Protein AF-A0A5D0N622-F1 (afdb_monomer_lite)

Structure (mmCIF, N/CA/C/O backbone):
data_AF-A0A5D0N622-F1
#
_entry.id   AF-A0A5D0N622-F1
#
loop_
_atom_site.group_PDB
_atom_site.id
_atom_site.type_symbol
_atom_site.label_atom_id
_atom_site.label_alt_id
_atom_site.label_comp_id
_atom_site.label_asym_id
_atom_site.label_entity_id
_atom_site.label_seq_id
_atom_site.pdbx_PDB_ins_code
_atom_site.Cartn_x
_atom_site.Cartn_y
_atom_site.Cartn_z
_atom_site.occupancy
_atom_site.B_iso_or_equiv
_atom_site.auth_seq_id
_atom_site.auth_comp_id
_atom_site.auth_asym_id
_atom_site.auth_atom_id
_atom_site.pdbx_PDB_model_num
ATOM 1 N N . MET A 1 1 ? -13.270 4.125 -6.437 1.00 50.47 1 MET A N 1
ATOM 2 C CA . MET A 1 1 ? -13.270 3.841 -7.893 1.00 50.47 1 MET A CA 1
ATOM 3 C C . MET A 1 1 ? -12.242 2.751 -8.184 1.00 50.47 1 MET A C 1
ATOM 5 O O . MET A 1 1 ? -11.292 2.678 -7.420 1.00 50.47 1 MET A O 1
ATOM 9 N N . PRO A 1 2 ? -12.401 1.896 -9.212 1.00 63.41 2 PRO A N 1
ATOM 10 C CA . PRO A 1 2 ? -11.327 0.985 -9.624 1.00 63.41 2 PRO A CA 1
ATOM 11 C C . PRO A 1 2 ? -10.098 1.785 -10.085 1.00 63.41 2 PRO A C 1
ATOM 13 O O . PRO A 1 2 ? -10.242 2.934 -10.518 1.00 63.41 2 PRO A O 1
ATOM 16 N N . VAL A 1 3 ? -8.906 1.183 -10.021 1.00 67.62 3 VAL A N 1
ATOM 17 C CA . VAL A 1 3 ? -7.649 1.847 -10.412 1.00 67.62 3 VAL A CA 1
ATOM 18 C C . VAL A 1 3 ? -7.775 2.433 -11.830 1.00 67.62 3 VAL A C 1
ATOM 20 O O . VAL A 1 3 ? -8.167 1.697 -12.755 1.00 67.62 3 VAL A O 1
ATOM 23 N N . PRO A 1 4 ? -7.450 3.730 -12.042 1.00 70.06 4 PRO A N 1
ATOM 24 C CA . PRO A 1 4 ? -7.604 4.378 -13.340 1.00 70.06 4 PRO A CA 1
ATOM 25 C C . PRO A 1 4 ? -6.937 3.575 -14.461 1.00 70.06 4 PRO A C 1
ATOM 27 O O . PRO A 1 4 ? -5.811 3.099 -14.317 1.00 70.06 4 PRO A O 1
ATOM 30 N N . HIS A 1 5 ? -7.626 3.424 -15.596 1.00 71.94 5 HIS A N 1
ATOM 31 C CA . HIS A 1 5 ? -7.107 2.671 -16.746 1.00 71.94 5 HIS A CA 1
ATOM 32 C C . HIS A 1 5 ? -5.734 3.182 -17.198 1.00 71.94 5 HIS A C 1
ATOM 34 O O . HIS A 1 5 ? -4.834 2.388 -17.456 1.00 71.94 5 HIS A O 1
ATOM 40 N N . SER A 1 6 ? -5.565 4.506 -17.204 1.00 69.88 6 SER A N 1
ATOM 41 C CA . SER A 1 6 ? -4.317 5.187 -17.549 1.00 69.88 6 SER A CA 1
ATOM 42 C C . SER A 1 6 ? -3.132 4.757 -16.684 1.00 69.88 6 SER A C 1
ATOM 44 O O . SER A 1 6 ? -2.011 4.715 -17.183 1.00 69.88 6 SER A O 1
ATOM 46 N N . LEU A 1 7 ? -3.357 4.416 -15.411 1.00 75.31 7 LEU A N 1
ATOM 47 C CA . LEU A 1 7 ? -2.310 3.890 -14.540 1.00 75.31 7 LEU A CA 1
ATOM 48 C C . LEU A 1 7 ? -2.084 2.393 -14.773 1.00 75.31 7 LEU A C 1
ATOM 50 O O . LEU A 1 7 ? -0.942 1.947 -14.825 1.00 75.31 7 LEU A O 1
ATOM 54 N N . ARG A 1 8 ? -3.148 1.610 -14.983 1.00 81.06 8 ARG A N 1
ATOM 55 C CA . ARG A 1 8 ? -3.022 0.163 -15.237 1.00 81.06 8 ARG A CA 1
ATOM 56 C C . ARG A 1 8 ? -2.251 -0.151 -16.515 1.00 81.06 8 ARG A C 1
ATOM 58 O O . ARG A 1 8 ? -1.494 -1.117 -16.544 1.00 81.06 8 ARG A O 1
ATOM 65 N N . GLU A 1 9 ? -2.385 0.673 -17.550 1.00 81.12 9 GLU A N 1
ATOM 66 C CA . GLU A 1 9 ? -1.571 0.543 -18.766 1.00 81.12 9 GLU A CA 1
ATOM 67 C C . GLU A 1 9 ? -0.069 0.688 -18.480 1.00 81.12 9 GLU A C 1
ATOM 69 O O . GLU A 1 9 ? 0.743 0.016 -19.119 1.00 81.12 9 GLU A O 1
ATOM 74 N N . ARG A 1 10 ? 0.306 1.486 -17.471 1.00 81.94 10 ARG A N 1
ATOM 75 C CA . ARG A 1 10 ? 1.703 1.673 -17.048 1.00 81.94 10 ARG A CA 1
ATOM 76 C C . ARG A 1 10 ? 2.270 0.485 -16.286 1.00 81.94 10 ARG A C 1
ATOM 78 O O . ARG A 1 10 ? 3.480 0.327 -16.262 1.00 81.94 10 ARG A O 1
ATOM 85 N N . PHE A 1 11 ? 1.447 -0.405 -15.732 1.00 86.19 11 PHE A N 1
ATOM 86 C CA . PHE A 1 11 ? 1.966 -1.600 -15.055 1.00 86.19 11 PHE A CA 1
ATOM 87 C C . PHE A 1 11 ? 2.709 -2.551 -16.000 1.00 86.19 11 PHE A C 1
ATOM 89 O O . PHE A 1 11 ? 3.480 -3.384 -15.536 1.00 86.19 11 PHE A O 1
ATOM 96 N N . ARG A 1 12 ? 2.506 -2.418 -17.317 1.00 80.44 12 ARG A N 1
ATOM 97 C CA . ARG A 1 12 ? 3.254 -3.157 -18.344 1.00 80.44 12 ARG A CA 1
ATOM 98 C C . ARG A 1 12 ? 4.504 -2.427 -18.833 1.00 80.44 12 ARG A C 1
ATOM 100 O O . ARG A 1 12 ? 5.209 -2.967 -19.679 1.00 80.44 12 ARG A O 1
ATOM 107 N N . ASP A 1 13 ? 4.748 -1.212 -18.354 1.00 84.38 13 ASP A N 1
ATOM 108 C CA . ASP A 1 13 ? 5.872 -0.369 -18.742 1.00 84.38 13 ASP A CA 1
ATOM 109 C C . ASP A 1 13 ? 7.030 -0.567 -17.745 1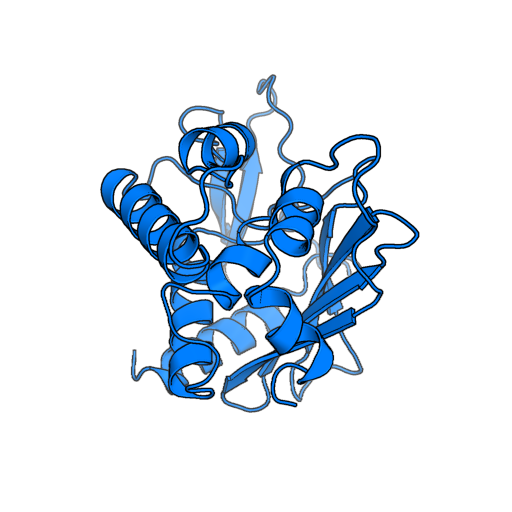.00 84.38 13 ASP A C 1
ATOM 111 O O . ASP A 1 13 ? 6.926 -0.147 -16.591 1.00 84.38 13 ASP A O 1
ATOM 115 N N . PRO A 1 14 ? 8.151 -1.199 -18.142 1.00 82.62 14 PRO A N 1
ATOM 116 C CA . PRO A 1 14 ? 9.318 -1.327 -17.276 1.00 82.62 14 PRO A CA 1
ATOM 117 C C . PRO A 1 14 ? 9.851 0.002 -16.764 1.00 82.62 14 PRO A C 1
ATOM 119 O O . PRO A 1 14 ? 10.328 0.058 -15.633 1.00 82.62 14 PRO A O 1
ATOM 122 N N . ALA A 1 15 ? 9.761 1.067 -17.568 1.00 80.12 15 ALA A N 1
ATOM 123 C CA . ALA A 1 15 ? 10.263 2.375 -17.174 1.00 80.12 15 ALA A CA 1
ATOM 124 C C . ALA A 1 15 ? 9.471 2.924 -15.981 1.00 80.12 15 ALA A C 1
ATOM 126 O O . ALA A 1 15 ? 10.067 3.494 -15.073 1.00 80.12 15 ALA A O 1
ATOM 127 N N . PHE A 1 16 ? 8.157 2.673 -15.928 1.00 84.81 16 PHE A N 1
ATOM 128 C CA . PHE A 1 16 ? 7.327 3.048 -14.783 1.00 84.81 16 PHE A CA 1
ATOM 129 C C . PHE A 1 16 ? 7.836 2.406 -13.486 1.00 84.81 16 PHE A C 1
ATOM 131 O O . PHE A 1 16 ? 8.067 3.112 -12.506 1.00 84.81 16 PHE A O 1
ATOM 138 N N . TRP A 1 17 ? 8.075 1.090 -13.480 1.00 85.12 17 TRP A N 1
ATOM 139 C CA . TRP A 1 17 ? 8.551 0.391 -12.281 1.00 85.12 17 TRP A CA 1
ATOM 140 C C . TRP A 1 17 ? 9.995 0.740 -11.916 1.00 85.12 17 TRP A C 1
ATOM 142 O O . TRP A 1 17 ? 10.326 0.813 -10.735 1.00 85.12 17 TRP A O 1
ATOM 152 N N . GLN A 1 18 ? 10.855 0.998 -12.901 1.00 78.44 18 GLN A N 1
ATOM 153 C CA . GLN A 1 18 ? 12.219 1.464 -12.649 1.00 78.44 18 GLN A CA 1
ATOM 154 C C . GLN A 1 18 ? 12.226 2.827 -11.949 1.00 78.44 18 GLN A C 1
ATOM 156 O O . GLN A 1 18 ? 12.867 2.959 -10.905 1.00 78.44 18 GLN A O 1
ATOM 161 N N . THR A 1 19 ? 11.471 3.805 -12.466 1.00 78.00 19 THR A N 1
ATOM 162 C CA . THR A 1 19 ? 11.338 5.122 -11.826 1.00 78.00 19 THR A CA 1
ATOM 163 C C . THR A 1 19 ? 10.715 4.990 -10.440 1.00 78.00 19 THR A C 1
ATOM 165 O O . THR A 1 19 ? 11.241 5.541 -9.478 1.00 78.00 19 THR A O 1
ATOM 168 N N . PHE A 1 20 ? 9.642 4.201 -10.313 1.00 82.31 20 PHE A N 1
ATOM 169 C CA . PHE A 1 20 ? 8.935 4.029 -9.045 1.00 82.31 20 PHE A CA 1
ATOM 170 C C . PHE A 1 20 ? 9.821 3.443 -7.931 1.00 82.31 20 PHE A C 1
ATOM 172 O O . PHE A 1 20 ? 9.587 3.756 -6.768 1.00 82.31 20 PHE A O 1
ATOM 179 N N . PHE A 1 21 ? 10.825 2.608 -8.236 1.00 77.31 21 PHE A N 1
ATOM 180 C CA . PHE A 1 21 ? 11.674 1.977 -7.211 1.00 77.31 21 PHE A CA 1
ATOM 181 C C . PHE A 1 21 ? 13.012 2.665 -6.940 1.00 77.31 21 PHE A C 1
ATOM 183 O O . PHE A 1 21 ? 13.505 2.599 -5.806 1.00 77.31 21 PHE A O 1
ATOM 190 N N . PHE A 1 22 ? 13.648 3.227 -7.966 1.00 62.66 22 PHE A N 1
ATOM 191 C CA . PHE A 1 22 ? 15.073 3.548 -7.886 1.00 62.66 22 PHE A CA 1
ATOM 192 C C . PHE A 1 22 ? 15.399 5.023 -7.875 1.00 62.66 22 PHE A C 1
ATOM 194 O O . PHE A 1 22 ? 16.558 5.314 -7.601 1.00 62.66 22 PHE A O 1
ATOM 201 N N . ASP A 1 23 ? 14.429 5.908 -8.135 1.00 58.50 23 ASP A N 1
ATOM 202 C CA . ASP A 1 23 ? 14.720 7.328 -8.368 1.00 58.50 23 ASP A CA 1
ATOM 203 C C . ASP A 1 23 ? 15.967 7.479 -9.259 1.00 58.50 23 ASP A C 1
ATOM 205 O O . ASP A 1 23 ? 16.967 8.112 -8.926 1.00 58.50 23 ASP A O 1
ATOM 209 N N . ALA A 1 24 ? 15.990 6.703 -10.347 1.00 55.41 24 ALA A N 1
ATOM 210 C CA . ALA A 1 24 ? 17.176 6.622 -11.175 1.00 55.41 24 ALA A CA 1
ATOM 211 C C . ALA A 1 24 ? 17.356 7.965 -11.892 1.00 55.41 24 ALA A C 1
ATOM 213 O O . ALA A 1 24 ? 16.460 8.406 -12.616 1.00 55.41 24 ALA A O 1
ATOM 214 N N . GLU A 1 25 ? 18.519 8.600 -11.719 1.00 50.19 25 GLU A N 1
ATOM 215 C CA . GLU A 1 25 ? 18.855 9.839 -12.423 1.00 50.19 25 GLU A CA 1
ATOM 216 C C . GLU A 1 25 ? 18.613 9.683 -13.936 1.00 50.19 25 GLU A C 1
ATOM 218 O O . GLU A 1 25 ? 19.138 8.779 -14.589 1.00 50.19 25 GLU A O 1
ATOM 223 N N . GLY A 1 26 ? 17.790 10.571 -14.501 1.00 54.88 26 GLY A N 1
ATOM 224 C CA . GLY A 1 26 ? 17.425 10.552 -15.921 1.00 54.88 26 GLY A CA 1
ATOM 225 C C . GLY A 1 26 ? 16.254 9.632 -16.289 1.00 54.88 26 GLY A C 1
ATOM 226 O O . GLY A 1 26 ? 15.898 9.561 -17.469 1.00 54.88 26 GLY A O 1
ATOM 227 N N . ALA A 1 27 ? 15.624 8.959 -15.323 1.00 64.00 27 ALA A N 1
ATOM 228 C CA . ALA A 1 27 ? 14.397 8.211 -15.561 1.00 64.00 27 ALA A CA 1
ATOM 229 C C . ALA A 1 27 ? 13.216 9.149 -15.866 1.00 64.00 27 ALA A C 1
ATOM 231 O O . ALA A 1 27 ? 13.148 10.298 -15.425 1.00 64.00 27 ALA A O 1
ATOM 232 N N . THR A 1 28 ? 12.261 8.658 -16.660 1.00 67.62 28 THR A N 1
ATOM 233 C CA . THR A 1 28 ? 11.032 9.414 -16.926 1.00 67.62 28 THR A CA 1
ATOM 234 C C . THR A 1 28 ? 10.211 9.458 -15.648 1.00 67.62 28 THR A C 1
ATOM 236 O O . THR A 1 28 ? 9.867 8.403 -15.117 1.00 67.62 28 THR A O 1
ATOM 239 N N . ARG A 1 29 ? 9.892 10.667 -15.175 1.00 74.62 29 ARG A N 1
ATOM 240 C CA . ARG A 1 29 ? 9.086 10.879 -13.968 1.00 74.62 29 ARG A CA 1
ATOM 241 C C . ARG A 1 29 ? 7.774 10.112 -14.032 1.00 74.62 29 ARG A C 1
ATOM 243 O O . ARG A 1 29 ? 7.141 10.028 -15.091 1.00 74.62 29 ARG A O 1
ATOM 250 N N . VAL A 1 30 ? 7.359 9.589 -12.884 1.00 79.06 30 VAL A N 1
ATOM 251 C CA . VAL A 1 30 ? 6.042 8.969 -12.756 1.00 79.06 30 VAL A CA 1
ATOM 252 C C . VAL A 1 30 ? 4.986 10.053 -13.035 1.00 79.06 30 VAL A C 1
ATOM 254 O O . VAL A 1 30 ? 5.147 11.187 -12.590 1.00 79.06 30 VAL A O 1
ATOM 257 N N . PRO A 1 31 ? 3.940 9.798 -13.836 1.00 80.88 31 PRO A N 1
ATOM 258 C CA . PRO A 1 31 ? 2.874 10.778 -14.000 1.00 80.88 31 PRO A CA 1
ATOM 259 C C . PRO A 1 31 ? 2.103 10.947 -12.690 1.00 80.88 31 PRO A C 1
ATOM 261 O O . PRO A 1 31 ? 1.960 9.989 -11.929 1.00 80.88 31 PRO A O 1
ATOM 264 N N . ASP A 1 32 ? 1.555 12.141 -12.473 1.00 86.88 32 ASP A N 1
ATOM 265 C CA . ASP A 1 32 ? 0.663 12.370 -11.342 1.00 86.88 32 ASP A CA 1
ATOM 266 C C . ASP A 1 32 ? -0.552 11.432 -11.439 1.00 86.88 32 ASP A C 1
ATOM 268 O O . ASP A 1 32 ? -1.170 11.284 -12.503 1.00 86.88 32 ASP A O 1
ATOM 272 N N . ALA A 1 33 ? -0.873 10.762 -10.336 1.00 86.94 33 ALA A N 1
ATOM 273 C CA . ALA A 1 33 ? -1.924 9.756 -10.287 1.00 86.94 33 ALA A CA 1
ATOM 274 C C . ALA A 1 33 ? -2.490 9.604 -8.875 1.00 86.94 33 ALA A C 1
ATOM 276 O O . ALA A 1 33 ? -1.767 9.670 -7.890 1.00 86.94 33 ALA A O 1
ATOM 277 N N . THR A 1 34 ? -3.784 9.303 -8.793 1.00 91.25 34 THR A N 1
ATOM 278 C CA . THR A 1 34 ? -4.447 8.887 -7.553 1.00 91.25 34 THR A CA 1
ATOM 279 C C . THR A 1 34 ? -4.936 7.457 -7.727 1.00 91.25 34 THR A C 1
ATOM 281 O O . THR A 1 34 ? -5.671 7.149 -8.672 1.00 91.25 34 THR A O 1
ATOM 284 N N . VAL A 1 35 ? -4.528 6.575 -6.821 1.00 91.56 35 VAL A N 1
ATOM 285 C CA . VAL A 1 35 ? -4.928 5.168 -6.783 1.00 91.56 35 VAL A CA 1
ATOM 286 C C . VAL A 1 35 ? -5.837 4.961 -5.592 1.00 91.56 35 VAL A C 1
ATOM 288 O O . VAL A 1 35 ? -5.396 5.048 -4.454 1.00 91.56 35 VAL A O 1
ATOM 291 N N . GLU A 1 36 ? -7.103 4.656 -5.847 1.00 94.25 36 GLU A N 1
ATOM 292 C CA . GLU A 1 36 ? -8.032 4.262 -4.793 1.00 94.25 36 GLU A CA 1
ATOM 293 C C . GLU A 1 36 ? -8.175 2.742 -4.771 1.00 94.25 36 GLU A C 1
ATOM 295 O O . GLU A 1 36 ? -8.610 2.128 -5.745 1.00 94.25 36 GLU A O 1
ATOM 300 N N . LEU A 1 37 ? -7.839 2.135 -3.642 1.00 95.44 37 LEU A N 1
ATOM 301 C CA . LEU A 1 37 ? -7.846 0.695 -3.430 1.00 95.44 37 LEU A CA 1
ATOM 302 C C . LEU A 1 37 ? -8.956 0.373 -2.430 1.00 95.44 37 LEU A C 1
ATOM 304 O O . LEU A 1 37 ? -8.834 0.667 -1.243 1.00 95.44 37 LEU A O 1
ATOM 308 N N . SER A 1 38 ? -10.080 -0.163 -2.912 1.00 96.31 38 SER A N 1
ATOM 309 C CA . SER A 1 38 ? -11.187 -0.556 -2.031 1.00 96.31 38 SER A CA 1
ATOM 310 C C . SER A 1 38 ? -10.857 -1.840 -1.281 1.00 96.31 38 SER A C 1
ATOM 312 O O . SER A 1 38 ? -10.374 -2.789 -1.893 1.00 96.31 38 SER A O 1
ATOM 314 N N . VAL A 1 39 ? -11.170 -1.876 0.015 1.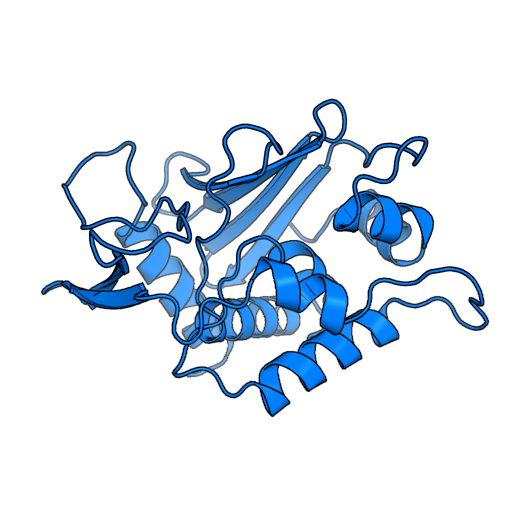00 97.06 39 VAL A N 1
ATOM 315 C CA . VAL A 1 39 ? -11.031 -3.079 0.854 1.00 97.06 39 VAL A CA 1
ATOM 316 C C . VAL A 1 39 ? -12.368 -3.600 1.392 1.00 97.06 39 VAL A C 1
ATOM 318 O O . VAL A 1 39 ? -12.373 -4.526 2.194 1.00 97.06 39 VAL A O 1
ATOM 321 N N . GLY A 1 40 ? -13.493 -3.015 0.968 1.00 96.44 40 GLY A N 1
ATOM 322 C CA . GLY A 1 40 ? -14.841 -3.333 1.460 1.00 96.44 40 GLY A CA 1
ATOM 323 C C . GLY A 1 40 ? -15.457 -2.209 2.292 1.00 96.44 40 GLY A C 1
ATOM 324 O O . GLY A 1 40 ? -14.773 -1.256 2.653 1.00 96.44 40 GLY A O 1
ATOM 325 N N . ASP A 1 41 ? -16.768 -2.286 2.538 1.00 95.50 41 ASP A N 1
ATOM 326 C CA . ASP A 1 41 ? -17.542 -1.377 3.407 1.00 95.50 41 ASP A CA 1
ATOM 327 C C . ASP A 1 41 ? -17.320 0.130 3.168 1.00 95.50 41 ASP A C 1
ATOM 329 O O . ASP A 1 41 ? -17.372 0.951 4.081 1.00 95.50 41 ASP A O 1
ATOM 333 N N . GLY A 1 42 ? -17.042 0.515 1.918 1.00 95.12 42 GLY A N 1
ATOM 334 C CA . GLY A 1 42 ? -16.734 1.902 1.550 1.00 95.12 42 GLY A CA 1
ATOM 335 C C . GLY A 1 42 ? -15.391 2.423 2.079 1.00 95.12 42 GLY A C 1
ATOM 336 O O . GLY A 1 42 ? -15.109 3.613 1.941 1.00 95.12 42 GLY A O 1
ATOM 337 N N . CYS A 1 43 ? -14.560 1.555 2.661 1.00 97.31 43 CYS A N 1
ATOM 338 C CA . CYS A 1 43 ? -13.198 1.856 3.077 1.00 97.31 43 CYS A CA 1
ATOM 339 C C . CYS A 1 43 ? -12.230 1.734 1.894 1.00 97.31 43 CYS A C 1
ATOM 341 O O . CYS A 1 43 ? -12.288 0.796 1.085 1.00 97.31 43 CYS A O 1
ATOM 343 N N . HIS A 1 44 ? -11.319 2.700 1.809 1.00 96.75 44 HIS A N 1
ATOM 344 C CA . HIS A 1 44 ? -10.309 2.785 0.768 1.00 96.75 44 HIS A CA 1
ATOM 345 C C . HIS A 1 44 ? -8.952 3.160 1.346 1.00 96.75 44 HIS A C 1
ATOM 347 O O . HIS A 1 44 ? -8.846 4.069 2.172 1.00 96.75 44 HIS A O 1
ATOM 353 N N . LEU A 1 45 ? -7.916 2.516 0.819 1.00 96.81 45 LEU A N 1
ATOM 354 C CA . LEU A 1 45 ? -6.564 3.044 0.859 1.00 96.81 45 LEU A CA 1
ATOM 355 C C . LEU A 1 45 ? -6.361 3.923 -0.380 1.00 96.81 45 LEU A C 1
ATOM 357 O O . LEU A 1 45 ? -6.756 3.539 -1.483 1.00 96.81 45 LEU A O 1
ATOM 361 N N . VAL A 1 46 ? -5.786 5.105 -0.207 1.00 96.06 46 VAL A N 1
ATOM 362 C CA . VAL A 1 46 ? -5.581 6.081 -1.279 1.00 96.06 46 VAL A CA 1
ATOM 363 C C . VAL A 1 46 ? -4.091 6.359 -1.392 1.00 96.06 46 VAL A C 1
ATOM 365 O O . VAL A 1 46 ? -3.481 6.806 -0.430 1.00 96.06 46 VAL A O 1
ATOM 368 N N . LEU A 1 47 ? -3.508 6.069 -2.552 1.00 95.06 47 LEU A N 1
ATOM 369 C CA . LEU A 1 47 ? -2.128 6.419 -2.875 1.00 95.06 47 LEU A CA 1
ATOM 370 C C . LEU A 1 47 ? -2.136 7.583 -3.863 1.00 95.06 47 LEU A C 1
ATOM 372 O O . LEU A 1 47 ? -2.593 7.435 -4.999 1.00 95.06 47 LEU A O 1
ATOM 376 N N . GLU A 1 48 ? -1.613 8.721 -3.438 1.00 93.44 48 GLU A N 1
ATOM 377 C CA . GLU A 1 48 ? -1.356 9.873 -4.289 1.00 93.44 48 GLU A CA 1
ATOM 378 C C . GLU A 1 48 ? 0.102 9.856 -4.740 1.00 93.44 48 GLU A C 1
ATOM 380 O O . GLU A 1 48 ? 1.029 9.799 -3.937 1.00 93.44 48 GLU A O 1
ATOM 385 N N . VAL A 1 49 ? 0.299 9.883 -6.052 1.00 90.25 49 VAL A N 1
ATOM 386 C CA . VAL A 1 49 ? 1.603 9.968 -6.698 1.00 90.25 49 VAL A CA 1
ATOM 387 C C . VAL A 1 49 ? 1.715 11.358 -7.293 1.00 90.25 49 VAL A C 1
ATOM 389 O O . VAL A 1 49 ? 0.965 11.707 -8.204 1.00 90.25 49 VAL A O 1
ATOM 392 N N . GLN A 1 50 ? 2.656 12.140 -6.785 1.00 88.25 50 GLN A N 1
ATOM 393 C CA . GLN A 1 50 ? 2.997 13.467 -7.280 1.00 88.25 50 GLN A CA 1
ATOM 394 C C . GLN A 1 50 ? 4.367 13.382 -7.946 1.00 88.25 50 GLN A C 1
ATOM 396 O O . GLN A 1 50 ? 5.377 13.849 -7.413 1.00 88.25 50 GLN A O 1
ATOM 401 N N . GLY A 1 51 ? 4.439 12.739 -9.109 1.00 82.56 51 GLY A N 1
ATOM 402 C CA . GLY A 1 51 ? 5.728 12.419 -9.716 1.00 82.56 51 GLY A CA 1
ATOM 403 C C . GLY A 1 51 ? 6.472 13.632 -10.277 1.00 82.56 51 GLY A C 1
ATOM 404 O O . GLY A 1 51 ? 7.655 13.539 -10.585 1.00 82.56 51 GLY A O 1
ATOM 405 N N . ARG A 1 52 ? 5.858 14.826 -10.331 1.00 81.75 52 ARG A N 1
ATOM 406 C CA . ARG A 1 52 ? 6.627 16.078 -10.489 1.00 81.75 52 ARG A CA 1
ATOM 407 C C . ARG A 1 52 ? 7.623 16.313 -9.341 1.00 81.75 52 ARG A C 1
ATOM 409 O O . ARG A 1 52 ? 8.654 16.953 -9.580 1.00 81.75 52 ARG A O 1
ATOM 416 N N . TYR A 1 53 ? 7.274 15.870 -8.140 1.00 81.62 53 TYR A N 1
ATOM 417 C CA . TYR A 1 53 ? 8.004 16.087 -6.893 1.00 81.62 53 TYR A CA 1
ATOM 418 C C . TYR A 1 53 ? 8.607 14.796 -6.336 1.00 81.62 53 TYR A C 1
ATOM 420 O O . TYR A 1 53 ? 9.123 14.827 -5.228 1.00 81.62 53 TYR A O 1
ATOM 428 N N . ASP A 1 54 ? 8.488 13.685 -7.072 1.00 83.44 54 ASP A N 1
ATOM 429 C CA . ASP A 1 54 ? 8.864 12.342 -6.620 1.00 83.44 54 ASP A CA 1
ATOM 430 C C . ASP A 1 54 ? 8.306 12.016 -5.221 1.00 83.44 54 ASP A C 1
ATOM 432 O O . ASP A 1 54 ? 8.927 11.327 -4.416 1.00 83.44 54 ASP A O 1
ATOM 436 N N . SER A 1 55 ? 7.093 12.521 -4.959 1.00 88.62 55 SER A N 1
ATOM 437 C CA . SER A 1 55 ? 6.393 12.394 -3.685 1.00 88.62 55 SER A CA 1
ATOM 438 C C . SER A 1 55 ? 5.243 11.398 -3.787 1.00 88.62 55 SER A C 1
ATOM 440 O O . SER A 1 55 ? 4.481 11.387 -4.762 1.00 88.62 55 SER A O 1
ATOM 442 N N . TYR A 1 56 ? 5.132 10.554 -2.768 1.00 92.06 56 TYR A N 1
ATOM 443 C CA . TYR A 1 56 ? 4.138 9.500 -2.646 1.00 92.06 56 TYR A CA 1
ATOM 444 C C . TYR A 1 56 ? 3.451 9.640 -1.297 1.00 92.06 56 TYR A C 1
ATOM 446 O O . TYR A 1 56 ? 4.094 9.478 -0.264 1.00 92.06 56 TYR A O 1
ATOM 454 N N . GLU A 1 57 ? 2.149 9.891 -1.292 1.00 94.94 57 GLU A N 1
ATOM 455 C CA . GLU A 1 57 ? 1.366 10.013 -0.067 1.00 94.94 57 GLU A CA 1
ATOM 456 C C . GLU A 1 57 ? 0.355 8.874 0.028 1.00 94.94 57 GLU A C 1
ATOM 458 O O . GLU A 1 57 ? -0.390 8.591 -0.911 1.00 94.94 57 GLU A O 1
ATOM 463 N N . LEU A 1 58 ? 0.350 8.200 1.173 1.00 97.00 58 LEU A N 1
ATOM 464 C CA . LEU A 1 58 ? -0.592 7.150 1.502 1.00 97.00 58 LEU A CA 1
ATOM 465 C C . LEU A 1 58 ? -1.592 7.683 2.519 1.00 97.00 58 LEU A C 1
ATOM 467 O O . LEU A 1 58 ? -1.217 8.183 3.578 1.00 97.00 58 LEU A O 1
ATOM 471 N N . GLY A 1 59 ? -2.873 7.512 2.222 1.00 96.62 59 GLY A N 1
ATOM 472 C CA . GLY A 1 59 ? -3.958 7.908 3.099 1.00 96.62 59 GLY A CA 1
ATOM 473 C C . GLY A 1 59 ? -5.089 6.891 3.159 1.00 96.62 59 GLY A C 1
ATOM 474 O O . GLY A 1 59 ? -5.142 5.915 2.408 1.00 96.62 59 GLY A O 1
ATOM 475 N N . ILE A 1 60 ? -6.019 7.138 4.074 1.00 96.44 60 ILE A N 1
ATOM 476 C CA . ILE A 1 60 ? -7.218 6.334 4.298 1.00 96.44 60 ILE A CA 1
ATOM 477 C C . ILE A 1 60 ? -8.441 7.205 4.068 1.00 96.44 60 ILE A C 1
ATOM 479 O O . ILE A 1 60 ? -8.517 8.334 4.554 1.00 96.44 60 ILE A O 1
ATOM 483 N N . ARG A 1 61 ? -9.434 6.648 3.382 1.00 95.81 61 ARG A N 1
ATOM 484 C CA . ARG A 1 61 ? -10.776 7.217 3.302 1.00 95.81 61 ARG A CA 1
ATOM 485 C C . ARG A 1 61 ? -11.782 6.187 3.790 1.00 95.81 61 ARG A C 1
ATOM 487 O O . ARG A 1 61 ? -11.861 5.090 3.240 1.00 95.81 61 ARG A O 1
ATOM 494 N N . THR A 1 62 ? -12.562 6.552 4.799 1.00 94.94 62 THR A N 1
ATOM 495 C CA . THR A 1 62 ? -13.670 5.732 5.309 1.00 94.94 62 THR A CA 1
ATOM 496 C C . THR A 1 62 ? -14.998 6.466 5.118 1.00 94.94 62 THR A C 1
ATOM 498 O O . THR A 1 62 ? -14.987 7.683 4.919 1.00 94.94 62 THR A O 1
ATOM 501 N N . PRO A 1 63 ? -16.152 5.780 5.215 1.00 92.50 63 PRO A N 1
ATOM 502 C CA . PRO A 1 63 ? -17.458 6.443 5.204 1.00 92.50 63 PRO A CA 1
ATOM 503 C C . PRO A 1 63 ? -17.660 7.455 6.341 1.00 92.50 63 PRO A C 1
ATOM 505 O O . PRO A 1 63 ? -18.556 8.288 6.254 1.00 92.50 63 PRO A O 1
ATOM 508 N N . LEU A 1 64 ? -16.858 7.361 7.406 1.00 84.75 64 LEU A N 1
ATOM 509 C CA . LEU A 1 64 ? -16.924 8.228 8.583 1.00 84.75 64 LEU A CA 1
ATOM 510 C C . LEU A 1 64 ? -15.998 9.451 8.476 1.00 84.75 64 LEU A C 1
ATOM 512 O O . LEU A 1 64 ? -16.043 10.319 9.341 1.00 84.75 64 LEU A O 1
ATOM 516 N N . SER A 1 65 ? -15.144 9.514 7.451 1.00 85.56 65 SER A N 1
ATOM 517 C CA . SER A 1 65 ? -14.114 10.546 7.311 1.00 85.56 65 SER A CA 1
ATOM 518 C C . SER A 1 65 ? -14.556 11.658 6.355 1.00 85.56 65 SER A C 1
ATOM 520 O O . SER A 1 65 ? -14.977 11.378 5.234 1.00 85.56 65 SER A O 1
ATOM 522 N N . ASP A 1 66 ? -14.331 12.921 6.730 1.00 85.06 66 ASP A N 1
ATOM 523 C CA . ASP A 1 66 ? -14.561 14.108 5.880 1.00 85.06 66 ASP A CA 1
ATOM 524 C C . ASP A 1 66 ? -13.457 14.322 4.813 1.00 85.06 66 ASP A C 1
ATOM 526 O O . ASP A 1 66 ? -13.147 15.446 4.416 1.00 85.06 66 ASP A O 1
ATOM 530 N N . GLY A 1 67 ? -12.821 13.245 4.346 1.00 90.75 67 GLY A N 1
ATOM 531 C CA . GLY A 1 67 ? -11.722 13.300 3.383 1.00 90.75 67 GLY A CA 1
ATOM 532 C C . GLY A 1 67 ? -10.748 12.130 3.494 1.00 90.75 67 GLY A C 1
ATOM 533 O O . GLY A 1 67 ? -11.014 11.133 4.168 1.00 90.75 67 GLY A O 1
ATOM 534 N N . VAL A 1 68 ? -9.613 12.262 2.804 1.00 94.88 68 VAL A N 1
ATOM 535 C CA . VAL A 1 68 ? -8.473 11.344 2.918 1.00 94.88 68 VAL A CA 1
ATOM 536 C C . VAL A 1 68 ? -7.610 11.790 4.098 1.00 94.88 68 VAL A C 1
ATOM 538 O O . VAL A 1 68 ? -7.219 12.953 4.179 1.00 94.88 68 VAL A O 1
ATOM 541 N N . ARG A 1 69 ? -7.326 10.877 5.027 1.00 94.56 69 ARG A N 1
ATOM 542 C CA . ARG A 1 69 ? -6.436 11.105 6.174 1.00 94.56 69 ARG A CA 1
ATOM 543 C C . ARG A 1 69 ? -5.081 10.465 5.896 1.00 94.56 69 ARG A C 1
ATOM 545 O O . ARG A 1 69 ? -5.035 9.268 5.624 1.00 94.56 69 ARG A O 1
ATOM 552 N N . SER A 1 70 ? -4.009 11.250 5.963 1.00 94.25 70 SER A N 1
ATOM 553 C CA . SER A 1 70 ? -2.641 10.781 5.715 1.00 94.25 70 SER A CA 1
ATOM 554 C C . SER A 1 70 ? -2.199 9.751 6.759 1.00 94.25 70 SER A C 1
ATOM 556 O O . SER A 1 70 ? -2.517 9.886 7.943 1.00 94.25 70 SER A O 1
ATOM 558 N N . ILE A 1 71 ? -1.489 8.715 6.315 1.00 95.25 71 ILE A N 1
ATOM 559 C CA . ILE A 1 71 ? -0.936 7.652 7.168 1.00 95.25 71 ILE A CA 1
ATOM 560 C C . ILE A 1 71 ? 0.549 7.388 6.950 1.00 95.25 71 ILE A C 1
ATOM 562 O O . ILE A 1 71 ? 1.180 6.729 7.778 1.00 95.25 71 ILE A O 1
ATOM 566 N N . GLY A 1 72 ? 1.105 7.896 5.856 1.00 94.25 72 GLY A N 1
ATOM 567 C CA . GLY A 1 72 ? 2.529 7.876 5.582 1.00 94.25 72 GLY A CA 1
ATOM 568 C C . GLY A 1 72 ? 2.820 8.576 4.268 1.00 94.25 72 GLY A C 1
ATOM 569 O O . GLY A 1 72 ? 1.966 8.651 3.388 1.00 94.25 72 GLY A O 1
ATOM 570 N N . TRP A 1 73 ? 4.037 9.072 4.119 1.00 92.88 73 TRP A N 1
ATOM 571 C CA . TRP A 1 73 ? 4.484 9.687 2.876 1.00 92.88 73 TRP A CA 1
ATOM 572 C C . TRP A 1 73 ? 5.960 9.405 2.639 1.00 92.88 73 TRP A C 1
ATOM 574 O O . TRP A 1 73 ? 6.721 9.088 3.555 1.00 92.88 73 TRP A O 1
ATOM 584 N N . ASP A 1 74 ? 6.364 9.539 1.390 1.00 89.12 74 ASP A N 1
ATOM 585 C CA . ASP A 1 74 ? 7.738 9.421 0.949 1.00 89.12 74 ASP A CA 1
ATOM 586 C C . ASP A 1 74 ? 7.990 10.508 -0.092 1.00 89.12 74 ASP A C 1
ATOM 588 O O . ASP A 1 74 ? 7.523 10.409 -1.223 1.00 89.12 74 ASP A O 1
ATOM 592 N N . ASP A 1 75 ? 8.667 11.572 0.326 1.00 83.38 75 ASP A N 1
ATOM 593 C CA . ASP A 1 75 ? 9.054 12.727 -0.492 1.00 83.38 75 ASP A CA 1
ATOM 594 C C . ASP A 1 75 ? 10.568 12.746 -0.762 1.00 83.38 75 ASP A C 1
ATOM 596 O O . ASP A 1 75 ? 11.116 13.764 -1.186 1.00 83.38 75 ASP A O 1
ATOM 600 N N . MET A 1 76 ? 11.255 11.642 -0.444 1.00 73.50 76 MET A N 1
ATOM 601 C CA . MET A 1 76 ? 12.706 11.479 -0.560 1.00 73.50 76 MET A CA 1
ATOM 602 C C . MET A 1 76 ? 13.574 12.433 0.282 1.00 73.50 76 MET A C 1
ATOM 604 O O . MET A 1 76 ? 14.802 12.344 0.220 1.00 73.50 7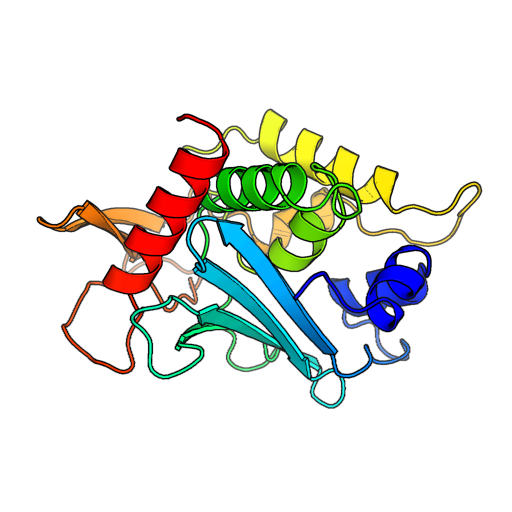6 MET A O 1
ATOM 608 N N . ALA A 1 77 ? 12.975 13.312 1.091 1.00 70.62 77 ALA A N 1
ATOM 609 C CA . ALA A 1 77 ? 13.684 14.329 1.871 1.00 70.62 77 ALA A CA 1
ATOM 610 C C . ALA A 1 77 ? 13.355 14.261 3.372 1.00 70.62 77 ALA A C 1
ATOM 612 O O . ALA A 1 77 ? 14.258 14.298 4.207 1.00 70.62 77 ALA A O 1
ATOM 613 N N . HIS A 1 78 ? 12.076 14.124 3.715 1.00 68.25 78 HIS A N 1
ATOM 614 C CA . HIS A 1 78 ? 11.539 14.020 5.071 1.00 68.25 78 HIS A CA 1
ATOM 615 C C . HIS A 1 78 ? 10.489 12.901 5.134 1.00 68.25 78 HIS A C 1
ATOM 617 O O . HIS A 1 78 ? 9.360 13.104 5.583 1.00 68.25 78 HIS A O 1
ATOM 623 N N . TRP A 1 79 ? 10.857 11.710 4.661 1.00 74.81 79 TRP A N 1
ATOM 624 C CA . TRP A 1 79 ? 9.939 10.584 4.505 1.00 74.81 79 TRP A CA 1
ATOM 625 C C . TRP A 1 79 ? 9.398 10.080 5.851 1.00 74.81 79 TRP A C 1
ATOM 627 O O . TRP A 1 79 ? 10.131 10.036 6.830 1.00 74.81 79 TRP A O 1
ATOM 637 N N . HIS A 1 80 ? 8.134 9.663 5.921 1.00 81.69 80 HIS A N 1
ATOM 638 C CA . HIS A 1 80 ? 7.568 8.845 7.009 1.00 81.69 80 HIS A CA 1
ATOM 639 C C . HIS A 1 80 ? 6.857 7.631 6.392 1.00 81.69 80 HIS A C 1
ATOM 641 O O . HIS A 1 80 ? 5.628 7.524 6.459 1.00 81.69 80 HIS A O 1
ATOM 647 N N . PRO A 1 81 ? 7.597 6.727 5.724 1.00 84.62 81 PRO A N 1
ATOM 648 C CA . PRO A 1 81 ? 6.974 5.744 4.855 1.00 84.62 81 PRO A CA 1
ATOM 649 C C . PRO A 1 81 ? 6.367 4.584 5.648 1.00 84.62 81 PRO A C 1
ATOM 651 O O . PRO A 1 81 ? 5.433 3.951 5.171 1.00 84.62 81 PRO A O 1
ATOM 654 N N . PHE A 1 82 ? 6.854 4.274 6.852 1.00 90.12 82 PHE A N 1
ATOM 655 C CA . PHE A 1 82 ? 6.569 2.993 7.506 1.00 90.12 82 PHE A CA 1
ATOM 656 C C . PHE A 1 82 ? 5.226 2.960 8.249 1.00 90.12 82 PHE A C 1
ATOM 658 O O . PHE A 1 82 ? 5.169 2.855 9.474 1.00 90.12 82 PHE A O 1
ATOM 665 N N . ALA A 1 83 ? 4.132 3.030 7.495 1.00 93.56 83 ALA A N 1
ATOM 666 C CA . ALA A 1 83 ? 2.762 2.962 7.998 1.00 93.56 83 ALA A CA 1
ATOM 667 C C . ALA A 1 83 ? 2.268 1.517 8.211 1.00 93.56 83 ALA A C 1
ATOM 669 O O . ALA A 1 83 ? 1.398 1.266 9.047 1.00 93.56 83 ALA A O 1
ATOM 670 N N . LEU A 1 84 ? 2.808 0.556 7.458 1.00 95.94 84 LEU A N 1
ATOM 671 C CA . LEU A 1 84 ? 2.273 -0.801 7.366 1.00 95.94 84 LEU A CA 1
ATOM 672 C C . LEU A 1 84 ? 3.189 -1.827 8.041 1.00 95.94 84 LEU A C 1
ATOM 674 O O . LEU A 1 84 ? 4.407 -1.847 7.824 1.00 95.94 84 LEU A O 1
ATOM 678 N N . ARG A 1 85 ? 2.575 -2.744 8.791 1.00 95.81 85 ARG A N 1
ATOM 679 C CA . ARG A 1 85 ? 3.134 -4.073 9.068 1.00 95.81 85 ARG A CA 1
ATOM 680 C C . ARG A 1 85 ? 2.942 -4.976 7.848 1.00 95.81 85 ARG A C 1
ATOM 682 O O . ARG A 1 85 ? 1.984 -4.798 7.093 1.00 95.81 85 ARG A O 1
ATOM 689 N N . TRP A 1 86 ? 3.794 -5.989 7.685 1.00 97.12 86 TRP A N 1
ATOM 690 C CA . TRP A 1 86 ? 3.675 -6.927 6.564 1.00 97.12 86 TRP A CA 1
ATOM 691 C C . TRP A 1 86 ? 2.305 -7.618 6.495 1.00 97.12 86 TRP A C 1
ATOM 693 O O . TRP A 1 86 ? 1.668 -7.615 5.445 1.00 97.12 86 TRP A O 1
ATOM 703 N N . TRP A 1 87 ? 1.805 -8.145 7.616 1.00 96.75 87 TRP A N 1
ATOM 704 C CA . TRP A 1 87 ? 0.503 -8.822 7.647 1.00 96.75 87 TRP A CA 1
ATOM 705 C C . TRP A 1 87 ? -0.675 -7.887 7.314 1.00 96.75 87 TRP A C 1
ATOM 707 O O . TRP A 1 87 ? -1.651 -8.329 6.711 1.00 96.75 87 TRP A O 1
ATOM 717 N N . GLU A 1 88 ? -0.590 -6.597 7.670 1.00 97.81 88 GLU A N 1
ATOM 718 C CA . GLU A 1 88 ? -1.609 -5.596 7.318 1.00 97.81 88 GLU A CA 1
ATOM 719 C C . GLU A 1 88 ? -1.593 -5.344 5.805 1.00 97.81 88 GLU A C 1
ATOM 721 O O . GLU A 1 88 ? -2.644 -5.319 5.166 1.00 97.81 88 GLU A O 1
ATOM 726 N N . LEU A 1 89 ? -0.397 -5.217 5.218 1.00 98.12 89 LEU A N 1
ATOM 727 C CA . LEU A 1 89 ? -0.218 -5.073 3.775 1.00 98.12 89 LEU A CA 1
ATOM 728 C C . LEU A 1 89 ? -0.766 -6.287 3.007 1.00 98.12 89 LEU A C 1
ATOM 730 O O . LEU A 1 89 ? -1.494 -6.103 2.028 1.00 98.12 89 LEU A O 1
ATOM 734 N N . ASP A 1 90 ? -0.445 -7.508 3.443 1.00 98.12 90 ASP A N 1
ATOM 735 C CA . ASP A 1 90 ? -0.938 -8.743 2.819 1.00 98.12 90 ASP A CA 1
ATOM 736 C C . ASP A 1 90 ? -2.471 -8.820 2.855 1.00 98.12 90 ASP A C 1
ATOM 738 O O . ASP A 1 90 ? -3.114 -8.999 1.815 1.00 98.12 90 ASP A O 1
ATOM 742 N N . LEU A 1 91 ? -3.064 -8.581 4.032 1.00 98.44 91 LEU A N 1
ATOM 743 C CA . LEU A 1 91 ? -4.513 -8.549 4.235 1.00 98.44 91 LEU A CA 1
ATOM 744 C C . LEU A 1 91 ? -5.195 -7.557 3.282 1.00 98.44 91 LEU A C 1
ATOM 746 O O . LEU A 1 91 ? -6.145 -7.917 2.582 1.00 98.44 91 LEU A O 1
ATOM 750 N N . ILE A 1 92 ? -4.683 -6.325 3.219 1.00 98.44 92 ILE A N 1
ATOM 751 C CA . ILE A 1 92 ? -5.213 -5.270 2.349 1.00 98.44 92 ILE A CA 1
ATOM 752 C C . ILE A 1 92 ? -5.112 -5.680 0.880 1.00 98.44 92 ILE A C 1
ATOM 754 O O . ILE A 1 92 ? -6.092 -5.570 0.143 1.00 98.44 92 ILE A O 1
ATOM 758 N N . CYS A 1 93 ? -3.958 -6.186 0.437 1.00 98.12 93 CYS A N 1
ATOM 759 C CA . CYS A 1 93 ? -3.772 -6.583 -0.958 1.00 98.12 93 CYS A CA 1
ATOM 760 C C . CYS A 1 93 ? -4.720 -7.713 -1.367 1.00 98.12 93 CYS A C 1
ATOM 762 O O . CYS A 1 93 ? -5.257 -7.694 -2.476 1.00 98.12 93 CYS A O 1
ATOM 764 N N . ARG A 1 94 ? -4.949 -8.680 -0.475 1.00 98.38 94 ARG A N 1
ATOM 765 C CA . ARG A 1 94 ? -5.888 -9.781 -0.705 1.00 98.38 94 ARG A CA 1
ATOM 766 C C . ARG A 1 94 ? -7.332 -9.291 -0.767 1.00 98.38 94 ARG A C 1
ATOM 768 O O . ARG A 1 94 ? -8.058 -9.715 -1.664 1.00 98.38 94 ARG A O 1
ATOM 775 N N . ALA A 1 95 ? -7.735 -8.381 0.122 1.00 98.38 95 ALA A N 1
ATOM 776 C CA . ALA A 1 95 ? -9.069 -7.779 0.090 1.00 98.38 95 ALA A CA 1
ATOM 777 C C . ALA A 1 95 ? -9.303 -6.988 -1.209 1.00 98.38 95 ALA A C 1
ATOM 779 O O . ALA A 1 95 ? -10.339 -7.149 -1.853 1.00 98.38 95 ALA A O 1
ATOM 780 N N . VAL A 1 96 ? -8.310 -6.209 -1.653 1.00 97.44 96 VAL A N 1
ATOM 781 C CA . VAL A 1 96 ? -8.356 -5.509 -2.948 1.00 97.44 96 VAL A CA 1
ATOM 782 C C . VAL A 1 96 ? -8.524 -6.501 -4.097 1.00 97.44 96 VAL A C 1
ATOM 784 O O . VAL A 1 96 ? -9.401 -6.309 -4.935 1.00 97.44 96 VAL A O 1
ATOM 787 N N . ALA A 1 97 ? -7.734 -7.577 -4.128 1.00 96.62 97 ALA A N 1
ATOM 788 C CA . ALA A 1 97 ? -7.805 -8.582 -5.189 1.00 96.62 97 ALA A CA 1
ATOM 789 C C . ALA A 1 97 ? -9.150 -9.329 -5.226 1.00 96.62 97 ALA A C 1
ATOM 791 O O . ALA A 1 97 ? -9.609 -9.720 -6.299 1.00 96.62 97 ALA A O 1
ATOM 792 N N . ALA A 1 98 ? -9.797 -9.512 -4.070 1.00 96.88 98 ALA A N 1
ATOM 793 C CA . ALA A 1 98 ? -11.130 -10.106 -3.986 1.00 96.88 98 ALA A CA 1
ATOM 794 C C . ALA A 1 98 ? -12.219 -9.205 -4.597 1.00 96.88 98 ALA A C 1
ATOM 796 O O . ALA A 1 98 ? -13.209 -9.712 -5.126 1.00 96.88 98 ALA A O 1
ATOM 797 N N . LEU A 1 99 ? -12.035 -7.882 -4.544 1.00 95.69 99 LEU A N 1
ATOM 798 C CA . LEU A 1 99 ? -12.994 -6.892 -5.045 1.00 95.69 99 LEU A CA 1
ATOM 799 C C . LEU A 1 99 ? -12.702 -6.429 -6.478 1.00 95.69 99 LEU A C 1
AT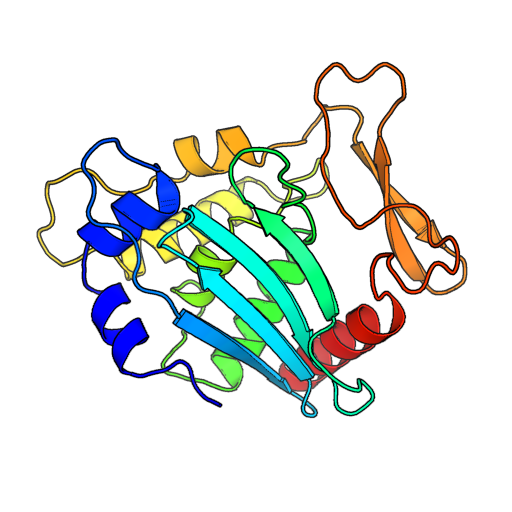OM 801 O O . LEU A 1 99 ? -13.629 -6.079 -7.208 1.00 95.69 99 LEU A O 1
ATOM 805 N N . ASP A 1 100 ? -11.434 -6.428 -6.889 1.00 93.19 100 ASP A N 1
ATOM 806 C CA . ASP A 1 100 ? -10.991 -6.011 -8.217 1.00 93.19 100 ASP A CA 1
ATOM 807 C C . ASP A 1 100 ? -10.107 -7.095 -8.866 1.00 93.19 100 ASP A C 1
ATOM 809 O O . ASP A 1 100 ? -8.897 -7.148 -8.625 1.00 93.19 100 ASP A O 1
ATOM 813 N N . PRO A 1 101 ? -10.675 -7.931 -9.761 1.00 90.38 101 PRO A N 1
ATOM 814 C CA . PRO A 1 101 ? -9.927 -8.968 -10.477 1.00 90.38 101 PRO A CA 1
ATOM 815 C C . PRO A 1 101 ? -8.778 -8.442 -11.349 1.00 90.38 101 PRO A C 1
ATOM 817 O O . PRO A 1 101 ? -7.933 -9.220 -11.792 1.00 90.38 101 PRO A O 1
ATOM 820 N N . LEU A 1 102 ? -8.746 -7.137 -11.641 1.00 89.75 102 LEU A N 1
ATOM 821 C CA . LEU A 1 102 ? -7.683 -6.499 -12.422 1.00 89.75 102 LEU A CA 1
ATOM 822 C C . LEU A 1 102 ? -6.472 -6.135 -11.551 1.00 89.75 102 LEU A C 1
ATOM 824 O O . LEU A 1 102 ? -5.445 -5.716 -12.090 1.00 89.75 102 LEU A O 1
ATOM 828 N N . MET A 1 103 ? -6.583 -6.327 -10.235 1.00 92.38 103 MET A N 1
ATOM 829 C CA . MET A 1 103 ? -5.554 -6.082 -9.231 1.00 92.38 103 MET A CA 1
ATOM 830 C C . MET A 1 103 ? -5.237 -7.382 -8.467 1.00 92.38 103 MET A C 1
ATOM 832 O O . MET A 1 103 ? -5.491 -7.465 -7.266 1.00 92.38 103 MET A O 1
ATOM 836 N N . PRO A 1 104 ? -4.699 -8.421 -9.141 1.00 94.75 104 PRO A N 1
ATOM 837 C CA . PRO A 1 104 ? -4.432 -9.708 -8.507 1.00 94.75 104 PRO A CA 1
ATOM 838 C C . PRO A 1 104 ? -3.396 -9.584 -7.385 1.00 94.75 104 PRO A C 1
ATOM 840 O O . PRO A 1 104 ? -2.542 -8.692 -7.390 1.00 94.75 104 PRO A O 1
ATOM 843 N N . HIS A 1 105 ? -3.450 -10.526 -6.448 1.00 96.50 105 HIS A N 1
ATOM 844 C CA . HIS A 1 105 ? -2.475 -10.663 -5.376 1.00 96.50 105 HIS A CA 1
ATOM 845 C C . HIS A 1 105 ? -1.822 -12.060 -5.422 1.00 96.50 105 HIS A C 1
ATOM 847 O O . HIS A 1 105 ? -2.557 -13.052 -5.477 1.00 96.50 105 HIS A O 1
ATOM 853 N N . PRO A 1 106 ? -0.478 -12.158 -5.358 1.00 96.88 106 PRO A N 1
ATOM 854 C CA . PRO A 1 106 ? 0.498 -11.056 -5.390 1.00 96.88 106 PRO A CA 1
ATOM 855 C C . PRO A 1 106 ? 0.514 -10.327 -6.748 1.00 96.88 106 PRO A C 1
ATOM 857 O O . PRO A 1 106 ? 0.294 -10.952 -7.782 1.00 96.88 106 PRO A O 1
ATOM 860 N N . GLY A 1 107 ? 0.756 -9.010 -6.764 1.00 94.31 107 GLY A N 1
ATOM 861 C CA . GLY A 1 107 ? 0.660 -8.216 -7.998 1.00 94.31 107 GLY A CA 1
ATOM 862 C C . GLY A 1 107 ? 0.800 -6.698 -7.796 1.00 94.31 107 GLY A C 1
ATOM 863 O O . GLY A 1 107 ? 1.453 -6.276 -6.838 1.00 94.31 107 GLY A O 1
ATOM 864 N N . PRO A 1 108 ? 0.203 -5.858 -8.671 1.00 93.31 108 PRO A N 1
ATOM 865 C CA . PRO A 1 108 ? 0.459 -4.415 -8.698 1.00 93.31 108 PRO A CA 1
ATOM 866 C C . PRO A 1 108 ? 0.181 -3.696 -7.373 1.00 93.31 108 PRO A C 1
ATOM 868 O O . PRO A 1 108 ? 0.964 -2.836 -6.979 1.00 93.31 108 PRO A O 1
ATOM 871 N N . THR A 1 109 ? -0.896 -4.061 -6.665 1.00 95.19 109 THR A N 1
ATOM 872 C CA . THR A 1 109 ? -1.244 -3.466 -5.361 1.00 95.19 109 THR A CA 1
ATOM 873 C C . THR A 1 109 ? -0.117 -3.649 -4.354 1.00 95.19 109 THR A C 1
ATOM 875 O O . THR A 1 109 ? 0.295 -2.689 -3.708 1.00 95.19 109 THR A O 1
ATOM 878 N N . LEU A 1 110 ? 0.420 -4.869 -4.267 1.00 96.31 110 LEU A N 1
ATOM 879 C CA . LEU A 1 110 ? 1.504 -5.181 -3.345 1.00 96.31 110 LEU A CA 1
ATOM 880 C C . LEU A 1 110 ? 2.745 -4.356 -3.681 1.00 96.31 110 LEU A C 1
ATOM 882 O O . LEU A 1 110 ? 3.344 -3.757 -2.797 1.00 96.31 110 LEU A O 1
ATOM 886 N N . VAL A 1 111 ? 3.090 -4.262 -4.965 1.00 93.56 111 VAL A N 1
ATOM 887 C CA . VAL A 1 111 ? 4.269 -3.516 -5.412 1.00 93.56 111 VAL A CA 1
ATOM 888 C C . VAL A 1 111 ? 4.144 -2.017 -5.126 1.00 93.56 111 VAL A C 1
ATOM 890 O O . VAL A 1 111 ? 5.081 -1.437 -4.577 1.00 93.56 111 VAL A O 1
ATOM 893 N N . LEU A 1 112 ? 2.988 -1.406 -5.410 1.00 92.69 112 LEU A N 1
ATOM 894 C CA . LEU A 1 112 ? 2.723 0.008 -5.113 1.00 92.69 112 LEU A CA 1
ATOM 895 C C . LEU A 1 112 ? 2.828 0.318 -3.613 1.00 92.69 112 LEU A C 1
ATOM 897 O O . LEU A 1 112 ? 3.441 1.309 -3.222 1.00 92.69 112 LEU A O 1
ATOM 901 N N . LEU A 1 113 ? 2.249 -0.538 -2.770 1.00 95.31 113 LEU A N 1
ATOM 902 C CA . LEU A 1 113 ? 2.189 -0.311 -1.326 1.00 95.31 113 LEU A CA 1
ATOM 903 C C . LEU A 1 113 ? 3.443 -0.782 -0.577 1.00 95.31 113 LEU A C 1
ATOM 905 O O . LEU A 1 113 ? 3.672 -0.351 0.550 1.00 95.31 113 LEU A O 1
ATOM 909 N N . SER A 1 114 ? 4.300 -1.598 -1.201 1.00 93.81 114 SER A N 1
ATOM 910 C CA . SER A 1 114 ? 5.551 -2.105 -0.611 1.00 93.81 114 SER A CA 1
ATOM 911 C C . SER A 1 114 ? 6.567 -1.014 -0.243 1.00 93.81 114 SER A C 1
ATOM 913 O O . SER A 1 114 ? 7.561 -1.290 0.431 1.00 93.81 114 SER A O 1
ATOM 915 N N . ARG A 1 115 ? 6.341 0.231 -0.679 1.00 91.38 115 ARG A N 1
ATOM 916 C CA . ARG A 1 115 ? 7.080 1.410 -0.219 1.00 91.38 115 ARG A CA 1
ATOM 917 C C . ARG A 1 115 ? 6.800 1.727 1.250 1.00 91.38 115 ARG A C 1
ATOM 919 O O . ARG A 1 115 ? 7.712 2.166 1.937 1.00 91.38 115 ARG A O 1
ATOM 926 N N . PHE A 1 116 ? 5.584 1.457 1.720 1.00 94.94 116 PHE A N 1
ATOM 927 C CA . PHE A 1 116 ? 5.088 1.909 3.018 1.00 94.94 116 PHE A CA 1
ATOM 928 C C . PHE A 1 116 ? 5.158 0.849 4.125 1.00 94.94 116 PHE A C 1
ATOM 930 O O . PHE A 1 116 ? 4.566 1.005 5.194 1.00 94.94 116 PHE A O 1
ATOM 937 N N . VAL A 1 117 ? 5.848 -0.263 3.865 1.00 95.38 117 VAL A N 1
ATOM 938 C CA . VAL A 1 117 ? 5.937 -1.397 4.787 1.00 95.38 117 VAL A CA 1
ATOM 939 C C . VAL A 1 117 ? 7.283 -1.448 5.481 1.00 95.38 117 VAL A C 1
ATOM 941 O O . VAL A 1 117 ? 8.319 -1.125 4.900 1.00 95.38 117 VAL A O 1
ATOM 944 N N . SER A 1 118 ? 7.252 -1.900 6.725 1.00 94.31 118 SER A N 1
ATOM 945 C CA . SER A 1 118 ? 8.437 -2.280 7.482 1.00 94.31 118 SER A CA 1
ATOM 946 C C . SER A 1 118 ? 8.380 -3.774 7.790 1.00 94.31 118 SER A C 1
ATOM 948 O O . SER A 1 118 ? 7.333 -4.283 8.192 1.00 94.31 118 SER A O 1
ATOM 950 N N . VAL A 1 119 ? 9.495 -4.463 7.562 1.00 94.88 119 VAL A N 1
ATOM 951 C CA . VAL A 1 119 ? 9.664 -5.896 7.813 1.00 94.88 119 VAL A CA 1
ATOM 952 C C . VAL A 1 119 ? 10.327 -6.075 9.176 1.00 94.88 119 VAL A C 1
ATOM 954 O O . VAL A 1 119 ? 11.356 -5.456 9.447 1.00 94.88 119 VAL A O 1
ATOM 957 N N . GLN A 1 120 ? 9.717 -6.889 10.029 1.00 92.25 120 GLN A N 1
ATOM 958 C CA . GLN A 1 120 ? 9.995 -6.991 11.462 1.00 92.25 120 GLN A CA 1
ATOM 959 C C . GLN A 1 120 ? 10.476 -8.390 11.860 1.00 92.25 120 GLN A C 1
ATOM 961 O O . GLN A 1 120 ? 10.445 -9.326 11.061 1.00 92.25 120 GLN A O 1
ATOM 966 N N . ASP A 1 121 ? 10.945 -8.532 13.104 1.00 91.06 121 ASP A N 1
ATOM 967 C CA . ASP A 1 121 ? 11.497 -9.793 13.632 1.00 91.06 121 ASP A CA 1
ATOM 968 C C . ASP A 1 121 ? 10.486 -10.945 13.665 1.00 91.06 121 ASP A C 1
ATOM 970 O O . ASP A 1 121 ? 10.872 -12.110 13.599 1.00 91.06 121 ASP A O 1
ATOM 974 N N . ASP A 1 122 ? 9.196 -10.630 13.752 1.00 93.12 122 ASP A N 1
ATOM 975 C CA . ASP A 1 122 ? 8.105 -11.600 13.780 1.00 93.12 122 ASP A CA 1
ATOM 976 C C . ASP A 1 122 ? 7.502 -11.905 12.398 1.00 93.12 122 ASP A C 1
ATOM 978 O O . ASP A 1 122 ? 6.587 -12.725 12.306 1.00 93.12 122 ASP A O 1
ATOM 982 N N . ASP A 1 123 ? 8.015 -11.296 11.324 1.00 95.69 123 ASP A N 1
ATOM 983 C CA . ASP A 1 123 ? 7.592 -11.609 9.959 1.00 95.69 123 ASP A CA 1
ATOM 984 C C . ASP A 1 123 ? 8.335 -12.848 9.409 1.00 95.69 123 ASP A C 1
ATOM 986 O O . ASP A 1 123 ? 9.545 -13.014 9.584 1.00 95.69 123 ASP A O 1
ATOM 990 N N . ASP A 1 124 ? 7.623 -13.716 8.680 1.00 96.69 124 ASP A N 1
ATOM 991 C CA . ASP A 1 124 ? 8.229 -14.842 7.955 1.00 96.69 124 ASP A CA 1
ATOM 992 C C . ASP A 1 124 ? 8.943 -14.332 6.697 1.00 96.69 124 ASP A C 1
ATOM 994 O O . ASP A 1 124 ? 8.336 -14.041 5.666 1.00 96.69 124 ASP A O 1
ATOM 998 N N . ILE A 1 125 ? 10.265 -14.227 6.776 1.00 96.50 125 ILE A N 1
ATOM 999 C CA . ILE A 1 125 ? 11.084 -13.623 5.723 1.00 96.50 125 ILE A CA 1
ATOM 1000 C C . ILE A 1 125 ? 11.123 -14.450 4.446 1.00 96.50 125 ILE A C 1
ATOM 1002 O O . ILE A 1 125 ? 11.174 -13.879 3.353 1.00 96.50 125 ILE A O 1
ATOM 1006 N N . GLU A 1 126 ? 11.059 -15.774 4.541 1.00 96.94 126 GLU A N 1
ATOM 1007 C CA . GLU A 1 126 ? 10.985 -16.616 3.348 1.00 96.94 126 GLU A CA 1
ATOM 1008 C C . GLU A 1 126 ? 9.652 -16.382 2.626 1.00 96.94 126 GLU A C 1
ATOM 1010 O O . GLU A 1 126 ? 9.625 -16.201 1.404 1.00 96.94 126 GLU A O 1
ATOM 1015 N N . GLN A 1 127 ? 8.553 -16.270 3.378 1.00 97.31 127 GLN A N 1
ATOM 1016 C CA . GLN A 1 127 ? 7.246 -15.939 2.816 1.00 97.31 127 GLN A CA 1
ATOM 1017 C C . GLN A 1 127 ? 7.217 -14.525 2.216 1.00 97.31 127 GLN A C 1
ATOM 1019 O O . GLN A 1 127 ? 6.769 -14.356 1.077 1.00 97.31 127 GLN A O 1
ATOM 1024 N N . VAL A 1 128 ? 7.705 -13.515 2.943 1.00 97.81 128 VAL A N 1
ATOM 1025 C CA . VAL A 1 128 ? 7.763 -12.111 2.495 1.00 97.81 128 VAL A CA 1
ATOM 1026 C C . VAL A 1 128 ? 8.520 -12.010 1.171 1.00 97.81 128 VAL A C 1
ATOM 1028 O O . VAL A 1 128 ? 8.018 -11.462 0.185 1.00 97.81 128 VAL A O 1
ATOM 1031 N N . THR A 1 129 ? 9.724 -12.586 1.126 1.00 97.25 129 THR A N 1
ATOM 1032 C CA . THR A 1 129 ? 10.601 -12.517 -0.048 1.00 97.25 129 THR A CA 1
ATOM 1033 C C . THR A 1 129 ? 10.017 -13.266 -1.244 1.00 97.25 129 THR A C 1
ATOM 1035 O O . THR A 1 129 ? 10.018 -12.730 -2.353 1.00 97.25 129 THR A O 1
ATOM 1038 N N . SER A 1 130 ? 9.445 -14.454 -1.029 1.00 97.81 130 SER A N 1
ATOM 1039 C CA . SER A 1 130 ? 8.764 -15.234 -2.070 1.00 97.81 130 SER A CA 1
ATOM 1040 C C . SER A 1 130 ? 7.545 -14.501 -2.651 1.00 97.81 130 SER A C 1
ATOM 1042 O O . SER A 1 130 ? 7.355 -14.447 -3.873 1.00 97.81 130 SER A O 1
ATOM 1044 N N . THR A 1 131 ? 6.750 -13.861 -1.790 1.00 98.12 131 THR A N 1
ATOM 1045 C CA . THR A 1 131 ? 5.554 -13.101 -2.189 1.00 98.12 131 THR A CA 1
ATOM 1046 C C . THR A 1 131 ? 5.934 -11.875 -3.020 1.00 98.12 131 THR A C 1
ATOM 1048 O O . THR A 1 131 ? 5.377 -11.661 -4.100 1.00 98.12 131 THR A O 1
ATOM 1051 N N . MET A 1 132 ? 6.936 -11.107 -2.575 1.00 97.00 132 MET A N 1
ATOM 1052 C CA . MET A 1 132 ? 7.448 -9.956 -3.325 1.00 97.00 132 MET A CA 1
ATOM 1053 C C . MET A 1 132 ? 8.093 -10.360 -4.652 1.00 97.00 132 MET A C 1
ATOM 1055 O O . MET A 1 132 ? 7.851 -9.707 -5.666 1.00 97.00 132 MET A O 1
ATOM 1059 N N . HIS A 1 133 ? 8.861 -11.454 -4.678 1.00 96.19 133 HIS A N 1
ATOM 1060 C CA . HIS A 1 133 ? 9.435 -11.989 -5.914 1.00 96.19 133 HIS A CA 1
ATOM 1061 C C . HIS A 1 133 ? 8.335 -12.331 -6.926 1.00 96.19 133 HIS A C 1
ATOM 1063 O O . HIS A 1 133 ? 8.396 -11.918 -8.082 1.00 96.19 133 HIS A O 1
ATOM 1069 N N . THR A 1 134 ? 7.293 -13.032 -6.473 1.00 96.69 134 THR A N 1
ATOM 1070 C CA . THR A 1 134 ? 6.141 -13.392 -7.309 1.00 96.69 134 THR A CA 1
ATOM 1071 C C . THR A 1 134 ? 5.443 -12.149 -7.863 1.00 96.69 134 THR A C 1
ATOM 1073 O O . THR A 1 134 ? 5.123 -12.104 -9.051 1.00 96.69 134 THR A O 1
ATOM 1076 N N . ALA A 1 135 ? 5.256 -11.113 -7.041 1.00 95.31 135 ALA A N 1
ATOM 1077 C CA . ALA A 1 135 ? 4.660 -9.859 -7.488 1.00 95.31 135 ALA A CA 1
ATOM 1078 C C . ALA A 1 135 ? 5.526 -9.146 -8.540 1.00 95.31 135 ALA A C 1
ATOM 1080 O O . ALA A 1 135 ? 4.997 -8.732 -9.573 1.00 95.31 135 ALA A O 1
ATOM 1081 N N . PHE A 1 136 ? 6.845 -9.062 -8.338 1.00 92.81 136 PHE A N 1
ATOM 1082 C CA . PHE A 1 136 ? 7.755 -8.472 -9.323 1.00 92.81 136 PHE A CA 1
ATOM 1083 C C . PHE A 1 136 ? 7.753 -9.220 -10.651 1.00 92.81 136 PHE A C 1
ATOM 1085 O O . PHE A 1 136 ? 7.658 -8.583 -11.700 1.00 92.81 136 PHE A O 1
ATOM 1092 N N . GLU A 1 137 ? 7.821 -10.547 -10.629 1.00 92.50 137 GLU A N 1
ATOM 1093 C CA . GLU A 1 137 ? 7.832 -11.343 -11.857 1.00 92.50 137 GLU A CA 1
ATOM 1094 C C . GLU A 1 137 ? 6.473 -11.317 -12.573 1.00 92.50 137 GLU A C 1
ATOM 1096 O O . GLU A 1 137 ? 6.436 -11.307 -13.801 1.00 92.50 137 GLU A O 1
ATOM 1101 N N . SER A 1 138 ? 5.353 -11.191 -11.847 1.00 91.44 138 SER A N 1
ATOM 1102 C CA . SER A 1 138 ? 4.019 -11.041 -12.460 1.00 91.44 138 SER A CA 1
ATOM 1103 C C . SER A 1 138 ? 3.871 -9.772 -13.313 1.00 91.44 138 SER A C 1
ATOM 1105 O O . SER A 1 138 ? 3.055 -9.725 -14.235 1.00 91.44 138 SER A O 1
ATOM 1107 N N . LEU A 1 139 ? 4.665 -8.744 -13.004 1.00 90.75 139 LEU A N 1
ATOM 1108 C CA . LEU A 1 139 ? 4.657 -7.443 -13.674 1.00 90.75 139 LEU A CA 1
ATOM 1109 C C . LEU A 1 139 ? 5.731 -7.332 -14.758 1.00 90.75 139 LEU A C 1
ATOM 1111 O O . LEU A 1 139 ? 5.694 -6.402 -15.565 1.00 90.75 139 LEU A O 1
ATOM 1115 N N . ARG A 1 140 ? 6.692 -8.259 -14.780 1.00 90.56 140 ARG A N 1
ATOM 1116 C CA . ARG A 1 140 ? 7.818 -8.233 -15.708 1.00 90.56 140 ARG A CA 1
ATOM 1117 C C . ARG A 1 140 ? 7.344 -8.554 -17.125 1.00 90.56 140 ARG A C 1
ATOM 1119 O O . ARG A 1 140 ? 6.810 -9.641 -17.358 1.00 90.56 140 ARG A O 1
ATOM 1126 N N . PRO A 1 141 ? 7.566 -7.670 -18.116 1.00 88.81 141 PRO A N 1
ATOM 1127 C CA . PRO A 1 141 ? 7.188 -7.985 -19.484 1.00 88.81 141 PRO A CA 1
ATOM 1128 C C . PRO A 1 141 ? 7.950 -9.194 -20.023 1.00 88.81 141 PRO A C 1
ATOM 1130 O O . PRO A 1 141 ? 9.151 -9.360 -19.792 1.00 88.81 141 PRO A O 1
ATOM 1133 N N . ALA A 1 142 ? 7.244 -10.028 -20.787 1.00 87.56 142 ALA A N 1
ATOM 1134 C CA . ALA A 1 142 ? 7.824 -11.214 -21.401 1.00 87.56 142 ALA A CA 1
ATOM 1135 C C . ALA A 1 142 ? 9.032 -10.842 -22.276 1.00 87.56 142 ALA A C 1
ATOM 1137 O O . ALA A 1 142 ? 8.946 -9.973 -23.143 1.00 87.56 142 ALA A O 1
ATOM 1138 N N . GLY A 1 143 ? 10.164 -11.512 -22.045 1.00 86.06 143 GLY A N 1
ATOM 1139 C CA . GLY A 1 143 ? 11.407 -11.261 -22.778 1.00 86.06 143 GLY A CA 1
ATOM 1140 C C . GLY A 1 143 ? 12.181 -10.011 -22.339 1.00 86.06 143 GLY A C 1
ATOM 1141 O O . GLY A 1 143 ? 13.153 -9.656 -23.002 1.00 86.06 143 GLY A O 1
ATOM 1142 N N . TRP A 1 144 ? 11.800 -9.344 -21.241 1.00 86.75 144 TRP A N 1
ATOM 1143 C CA . TRP A 1 144 ? 12.560 -8.210 -20.714 1.00 86.75 144 TRP A CA 1
ATOM 1144 C C . TRP A 1 144 ? 13.926 -8.641 -20.159 1.00 86.75 144 TRP A C 1
ATOM 1146 O O . TRP A 1 144 ? 14.013 -9.383 -19.175 1.00 86.75 144 TRP A O 1
ATOM 1156 N N . VAL A 1 145 ? 14.996 -8.129 -20.773 1.00 85.19 145 VAL A N 1
ATOM 1157 C CA . VAL A 1 145 ? 16.400 -8.415 -20.416 1.00 85.19 145 VAL A CA 1
ATOM 1158 C C . VAL A 1 145 ? 17.104 -7.255 -19.703 1.00 85.19 145 VAL A C 1
ATOM 1160 O O . VAL A 1 145 ? 18.257 -7.396 -19.305 1.00 85.19 145 VAL A O 1
ATOM 1163 N N . GLY A 1 146 ? 16.435 -6.107 -19.563 1.00 83.88 146 GLY A N 1
ATOM 1164 C CA . GLY A 1 146 ? 16.965 -4.952 -18.840 1.00 83.88 146 GLY A CA 1
ATOM 1165 C C . GLY A 1 146 ? 16.880 -5.120 -17.324 1.00 83.88 146 GLY A C 1
ATOM 1166 O O . GLY A 1 146 ? 16.369 -6.119 -16.817 1.00 83.88 146 GLY A O 1
ATOM 1167 N N . TYR A 1 147 ? 17.341 -4.099 -16.599 1.00 81.94 147 TYR A N 1
ATOM 1168 C CA . TYR A 1 147 ? 17.181 -4.043 -15.148 1.00 81.94 147 TYR A CA 1
ATOM 1169 C C . TYR A 1 147 ? 15.704 -4.212 -14.750 1.00 81.94 147 TYR A C 1
ATOM 1171 O O . TYR A 1 147 ? 14.805 -3.670 -15.405 1.00 81.94 147 TYR A O 1
ATOM 1179 N N . TRP A 1 148 ? 15.465 -4.955 -13.673 1.00 86.31 148 TRP A N 1
ATOM 1180 C CA . TRP A 1 148 ? 14.152 -5.141 -13.067 1.00 86.31 148 TRP A CA 1
ATOM 1181 C C . TRP A 1 148 ? 14.291 -5.071 -11.541 1.00 86.31 148 TRP A C 1
ATOM 1183 O O . TRP A 1 148 ? 15.289 -5.592 -11.028 1.00 86.31 148 TRP A O 1
ATOM 1193 N N . PRO A 1 149 ? 13.339 -4.449 -10.815 1.00 83.38 149 PRO A N 1
ATOM 1194 C CA . PRO A 1 149 ? 13.355 -4.448 -9.359 1.00 83.38 149 PRO A CA 1
ATOM 1195 C C . PRO A 1 149 ? 13.491 -5.868 -8.813 1.00 83.38 149 PRO A C 1
ATOM 1197 O O . PRO A 1 149 ? 12.821 -6.792 -9.277 1.00 83.38 149 PRO A O 1
ATOM 1200 N N . ASN A 1 150 ? 14.368 -6.041 -7.830 1.00 86.12 150 ASN A N 1
ATOM 1201 C CA . ASN A 1 150 ? 14.561 -7.320 -7.163 1.00 86.12 150 ASN A CA 1
ATOM 1202 C C . ASN A 1 150 ? 14.291 -7.199 -5.660 1.00 86.12 150 ASN A C 1
ATOM 1204 O O . ASN A 1 150 ? 14.327 -6.118 -5.069 1.00 86.12 150 ASN A O 1
ATOM 1208 N N . VAL A 1 151 ? 14.005 -8.347 -5.049 1.00 92.44 151 VAL A N 1
ATOM 1209 C CA . VAL A 1 151 ? 13.626 -8.441 -3.636 1.00 92.44 151 VAL A CA 1
ATOM 1210 C C . VAL A 1 151 ? 14.759 -8.018 -2.708 1.00 92.44 151 VAL A C 1
ATOM 1212 O O . VAL A 1 151 ? 14.481 -7.413 -1.680 1.00 92.44 151 VAL A O 1
ATOM 1215 N N . THR A 1 152 ? 16.017 -8.282 -3.065 1.00 91.06 152 THR A N 1
ATOM 1216 C CA . THR A 1 152 ? 17.180 -7.922 -2.244 1.00 91.06 152 THR A CA 1
ATOM 1217 C C . THR A 1 152 ? 17.291 -6.408 -2.073 1.00 91.06 152 THR A C 1
ATOM 1219 O O . THR A 1 152 ? 17.357 -5.921 -0.945 1.00 91.06 152 THR A O 1
ATOM 1222 N N . ASP A 1 153 ? 17.238 -5.660 -3.178 1.00 87.31 153 ASP A N 1
ATOM 1223 C CA . ASP A 1 153 ? 17.303 -4.194 -3.169 1.00 87.31 153 ASP A CA 1
ATOM 1224 C C . ASP A 1 153 ? 16.096 -3.590 -2.446 1.00 87.31 153 ASP A C 1
ATOM 1226 O O . ASP A 1 153 ? 16.218 -2.610 -1.705 1.00 87.31 153 ASP A O 1
ATOM 1230 N N . TRP A 1 154 ? 14.913 -4.183 -2.646 1.00 90.75 154 TRP A N 1
ATOM 1231 C CA . TRP A 1 154 ? 13.712 -3.759 -1.943 1.00 90.75 154 TRP A CA 1
ATOM 1232 C C . TRP A 1 154 ? 13.854 -3.964 -0.430 1.00 90.75 154 TRP A C 1
ATOM 1234 O O . TRP A 1 154 ? 13.683 -2.998 0.318 1.00 90.75 154 TRP A O 1
ATOM 1244 N N . LEU A 1 155 ? 14.208 -5.175 0.009 1.00 92.50 155 LEU A N 1
ATOM 1245 C CA . LEU A 1 155 ? 14.269 -5.561 1.417 1.00 92.50 155 LEU A CA 1
ATOM 1246 C C . LEU A 1 155 ? 15.329 -4.763 2.179 1.00 92.50 155 LEU A C 1
ATOM 1248 O O . LEU A 1 155 ? 15.061 -4.327 3.293 1.00 92.50 155 LEU A O 1
ATOM 1252 N N . ALA A 1 156 ? 16.480 -4.467 1.567 1.00 89.38 156 ALA A N 1
ATOM 1253 C CA . ALA A 1 156 ? 17.553 -3.698 2.205 1.00 89.38 156 ALA A CA 1
ATOM 1254 C C . ALA A 1 156 ? 17.090 -2.349 2.800 1.00 89.38 156 ALA A C 1
ATOM 1256 O O . ALA A 1 156 ? 17.658 -1.882 3.789 1.00 89.38 156 ALA A O 1
ATOM 1257 N N . ARG A 1 157 ? 16.041 -1.735 2.228 1.00 87.12 157 ARG A N 1
ATOM 1258 C CA . ARG A 1 157 ? 15.470 -0.455 2.689 1.00 87.12 157 ARG A CA 1
ATOM 1259 C C . ARG A 1 157 ? 14.308 -0.602 3.686 1.00 87.12 157 ARG A C 1
ATOM 1261 O O . ARG A 1 157 ? 13.874 0.402 4.237 1.00 87.12 157 ARG A O 1
ATOM 1268 N N . ARG A 1 158 ? 13.769 -1.813 3.875 1.00 90.75 158 ARG A N 1
ATOM 1269 C CA . ARG A 1 158 ? 12.571 -2.090 4.699 1.00 90.75 158 ARG A CA 1
ATOM 1270 C C . ARG A 1 158 ? 12.817 -3.108 5.810 1.00 90.75 158 ARG A C 1
ATOM 1272 O O . ARG A 1 158 ? 11.914 -3.350 6.601 1.00 90.75 158 ARG A O 1
ATOM 1279 N N . ASP A 1 159 ? 13.997 -3.712 5.866 1.00 93.00 159 ASP A N 1
ATOM 1280 C CA . ASP A 1 159 ? 14.361 -4.699 6.876 1.00 93.00 159 ASP A CA 1
ATOM 1281 C C . ASP A 1 159 ? 14.719 -4.014 8.200 1.00 93.00 159 ASP A C 1
ATOM 1283 O O . ASP A 1 159 ? 15.784 -3.407 8.315 1.00 93.00 159 ASP A O 1
ATOM 1287 N N . PHE A 1 160 ? 13.824 -4.089 9.183 1.00 92.94 160 PHE A N 1
ATOM 1288 C CA . PHE A 1 160 ? 14.015 -3.552 10.535 1.00 92.94 160 PHE A CA 1
ATOM 1289 C C . PHE A 1 160 ? 14.288 -4.631 11.583 1.00 92.94 160 PHE A C 1
ATOM 1291 O O . PHE A 1 160 ? 14.394 -4.323 12.772 1.00 92.94 160 PHE A O 1
ATOM 1298 N N . ARG A 1 161 ? 14.479 -5.879 11.151 1.00 93.06 161 ARG A N 1
ATOM 1299 C CA . ARG A 1 161 ? 14.848 -6.980 12.039 1.00 93.06 161 ARG A CA 1
ATOM 1300 C C . ARG A 1 161 ? 16.121 -6.675 12.816 1.00 93.06 161 ARG A C 1
ATOM 1302 O O . ARG A 1 161 ? 17.120 -6.241 12.235 1.00 93.06 161 ARG A O 1
ATOM 1309 N N . GLY A 1 162 ? 16.083 -6.890 14.127 1.00 90.62 162 GLY A N 1
ATOM 1310 C CA . GLY A 1 162 ? 17.207 -6.631 15.023 1.00 90.62 162 GLY A CA 1
ATOM 1311 C C . GLY A 1 162 ? 17.634 -5.160 15.121 1.00 90.62 162 GLY A C 1
ATOM 1312 O O . GLY A 1 162 ? 18.751 -4.901 15.564 1.00 90.62 162 GLY A O 1
ATOM 1313 N N . ARG A 1 163 ? 16.793 -4.193 14.713 1.00 90.50 163 ARG A N 1
ATOM 1314 C CA . ARG A 1 163 ? 17.115 -2.747 14.749 1.00 90.50 163 ARG A CA 1
ATOM 1315 C C . ARG A 1 163 ? 16.522 -1.993 15.946 1.00 90.50 163 ARG A C 1
ATOM 1317 O O . ARG A 1 163 ? 16.389 -0.769 15.893 1.00 90.50 163 ARG A O 1
ATOM 1324 N N . GLY A 1 164 ? 16.162 -2.710 17.012 1.00 88.38 164 GLY A N 1
ATOM 1325 C CA . GLY A 1 164 ? 15.584 -2.109 18.221 1.00 88.38 164 GLY A CA 1
ATOM 1326 C C . GLY A 1 164 ? 14.218 -1.472 17.965 1.00 88.38 164 GLY A C 1
ATOM 1327 O O . GLY A 1 164 ? 13.913 -0.409 18.495 1.00 88.38 164 GLY A O 1
ATOM 1328 N N . LEU A 1 165 ? 13.422 -2.071 17.074 1.00 91.00 165 LEU A N 1
ATOM 1329 C CA . LEU A 1 165 ? 12.065 -1.635 16.767 1.00 91.00 165 LEU A CA 1
ATOM 1330 C C . LEU A 1 165 ? 11.081 -2.664 17.315 1.00 91.00 165 LEU A C 1
ATOM 1332 O O . LEU A 1 165 ? 11.127 -3.839 16.958 1.00 91.00 165 LEU A O 1
ATOM 1336 N N . SER A 1 166 ? 10.166 -2.211 18.161 1.00 90.88 166 SER A N 1
ATOM 1337 C CA . SER A 1 166 ? 9.091 -3.032 18.702 1.00 90.88 166 SER A CA 1
ATOM 1338 C C . SER A 1 166 ? 7.737 -2.434 18.347 1.00 90.88 166 SER A C 1
ATOM 1340 O O . SER A 1 166 ? 7.595 -1.231 18.135 1.00 90.88 166 SER A O 1
ATOM 1342 N N . TRP A 1 167 ? 6.724 -3.289 18.258 1.00 92.88 167 TRP A N 1
ATOM 1343 C CA . TRP A 1 167 ? 5.347 -2.862 18.057 1.00 92.88 167 TRP A CA 1
ATOM 1344 C C . TRP A 1 167 ? 4.523 -3.278 19.261 1.00 92.88 167 TRP A C 1
ATOM 1346 O O . TRP A 1 167 ? 4.528 -4.444 19.656 1.00 92.88 167 TRP A O 1
ATOM 1356 N N . THR A 1 168 ? 3.798 -2.327 19.832 1.00 93.19 168 THR A N 1
ATOM 1357 C CA . THR A 1 168 ? 2.985 -2.542 21.028 1.00 93.19 168 THR A CA 1
ATOM 1358 C C . THR A 1 168 ? 1.561 -2.056 20.800 1.00 93.19 168 THR A C 1
ATOM 1360 O O . THR A 1 168 ? 1.283 -1.333 19.841 1.00 93.19 168 THR A O 1
ATOM 1363 N N . ARG A 1 169 ? 0.636 -2.511 21.647 1.00 93.94 169 ARG A N 1
ATOM 1364 C CA . ARG A 1 169 ? -0.782 -2.156 21.568 1.00 93.94 169 ARG A CA 1
ATOM 1365 C C . ARG A 1 169 ? -1.204 -1.329 22.768 1.00 93.94 169 ARG A C 1
ATOM 1367 O O . ARG A 1 169 ? -0.860 -1.659 23.900 1.00 93.94 169 ARG A O 1
ATOM 1374 N N . ASP A 1 170 ? -2.012 -0.308 22.514 1.00 91.94 170 ASP A N 1
ATOM 1375 C CA . ASP A 1 170 ? -2.745 0.380 23.574 1.00 91.94 170 ASP A CA 1
ATOM 1376 C C . ASP A 1 170 ? -3.962 -0.443 24.055 1.00 91.94 170 ASP A C 1
ATOM 1378 O O . ASP A 1 170 ? -4.262 -1.533 23.554 1.00 91.94 170 ASP A O 1
ATOM 1382 N N . GLN A 1 171 ? -4.709 0.100 25.020 1.00 89.44 171 GLN A N 1
ATOM 1383 C CA . GLN A 1 171 ? -5.926 -0.529 25.558 1.00 89.44 171 GLN A CA 1
ATOM 1384 C C . GLN A 1 171 ? -7.040 -0.705 24.515 1.00 89.44 171 GLN A C 1
ATOM 1386 O O . GLN A 1 171 ? -7.899 -1.570 24.670 1.00 89.44 171 GLN A O 1
ATOM 1391 N N . SER A 1 172 ? -7.028 0.104 23.456 1.00 87.56 172 SER A N 1
ATOM 1392 C CA . SER A 1 172 ? -7.997 0.048 22.361 1.00 87.56 172 SER A CA 1
ATOM 1393 C C . SER A 1 172 ? -7.527 -0.859 21.214 1.00 87.56 172 SER A C 1
ATOM 1395 O O . SER A 1 172 ? -8.161 -0.902 20.157 1.00 87.56 172 SER A O 1
ATOM 1397 N N . GLY A 1 173 ? -6.407 -1.567 21.395 1.00 89.56 173 GLY A N 1
ATOM 1398 C CA . GLY A 1 173 ? -5.815 -2.465 20.409 1.00 89.56 173 GLY A CA 1
ATOM 1399 C C . GLY A 1 173 ? -5.045 -1.765 19.286 1.00 89.56 173 GLY A C 1
ATOM 1400 O O . GLY A 1 173 ? -4.639 -2.448 18.341 1.00 89.56 173 GLY A O 1
ATOM 1401 N N . ASN A 1 174 ? -4.824 -0.451 19.368 1.00 92.19 174 ASN A N 1
ATOM 1402 C CA . ASN A 1 174 ? -4.062 0.310 18.381 1.00 92.19 174 ASN A CA 1
ATOM 1403 C C . ASN A 1 174 ? -2.603 -0.107 18.427 1.00 92.19 174 ASN A C 1
ATOM 1405 O O . ASN A 1 174 ? -1.947 0.054 19.452 1.00 92.19 174 ASN A O 1
ATOM 1409 N N . LEU A 1 175 ? -2.108 -0.646 17.316 1.00 93.44 175 LEU A N 1
ATOM 1410 C CA . LEU A 1 175 ? -0.722 -1.065 17.198 1.00 93.44 175 LEU A CA 1
ATOM 1411 C C . LEU A 1 175 ? 0.139 0.132 16.770 1.00 93.44 175 LEU A C 1
ATOM 1413 O O . LEU A 1 175 ? -0.138 0.728 15.727 1.00 93.44 175 LEU A O 1
ATOM 1417 N N . TYR A 1 176 ? 1.169 0.454 17.545 1.00 94.00 176 TYR A N 1
ATOM 1418 C CA . TYR A 1 176 ? 2.100 1.553 17.288 1.00 94.00 176 TYR A CA 1
ATOM 1419 C C . TYR A 1 176 ? 3.545 1.108 17.501 1.00 94.00 176 TYR A C 1
ATOM 1421 O O . TYR A 1 176 ? 3.808 0.117 18.190 1.00 94.00 176 TYR A O 1
ATOM 1429 N N . ALA A 1 177 ? 4.468 1.811 16.857 1.00 92.75 177 ALA A N 1
ATOM 1430 C CA . ALA A 1 177 ? 5.885 1.508 16.886 1.00 92.75 177 ALA A CA 1
ATOM 1431 C C . ALA A 1 177 ? 6.578 2.231 18.046 1.00 92.75 177 ALA A C 1
ATOM 1433 O O . ALA A 1 177 ? 6.314 3.404 18.314 1.00 92.75 177 ALA A O 1
ATOM 1434 N N . VAL A 1 178 ? 7.494 1.525 18.703 1.00 91.44 178 VAL A N 1
ATOM 1435 C CA . VAL A 1 178 ? 8.408 2.054 19.714 1.00 91.44 178 VAL A CA 1
ATOM 1436 C C . VAL A 1 178 ? 9.815 1.658 19.299 1.00 91.44 178 VAL A C 1
ATOM 1438 O O . VAL A 1 178 ? 10.109 0.472 19.131 1.00 91.44 178 VAL A O 1
ATOM 1441 N N . GLN A 1 179 ? 10.665 2.658 19.107 1.00 88.50 179 GLN A N 1
ATOM 1442 C CA . GLN A 1 179 ? 12.069 2.475 18.780 1.00 88.50 179 GLN A CA 1
ATOM 1443 C C . GLN A 1 179 ? 12.923 2.731 20.022 1.00 88.50 179 GLN A C 1
ATOM 1445 O O . GLN A 1 179 ? 12.680 3.695 20.747 1.00 88.50 179 GLN A O 1
ATOM 1450 N N . ASP A 1 180 ? 13.914 1.871 20.245 1.00 86.75 180 ASP A N 1
ATOM 1451 C CA . ASP A 1 180 ? 14.891 2.024 21.318 1.00 86.75 180 ASP A CA 1
ATOM 1452 C C . ASP A 1 180 ? 15.660 3.346 21.159 1.00 86.75 180 ASP A C 1
ATOM 1454 O O . ASP A 1 180 ? 16.118 3.676 20.062 1.00 86.75 180 ASP A O 1
ATOM 1458 N N . GLU A 1 181 ? 15.832 4.086 22.261 1.00 79.81 181 GLU A N 1
ATOM 1459 C CA . GLU A 1 181 ? 16.492 5.405 22.271 1.00 79.81 181 GLU A CA 1
ATOM 1460 C C . GLU A 1 181 ? 17.938 5.356 21.743 1.00 79.81 181 GLU A C 1
ATOM 1462 O O . GLU A 1 181 ? 18.419 6.332 21.170 1.00 79.81 181 GLU A O 1
ATOM 1467 N N . ASP A 1 182 ? 18.602 4.207 21.891 1.00 79.06 182 ASP A N 1
ATOM 1468 C CA . ASP A 1 182 ? 19.985 3.965 21.465 1.00 79.06 182 ASP A CA 1
ATOM 1469 C C . ASP A 1 182 ? 20.096 3.409 20.025 1.00 79.06 182 ASP A C 1
ATOM 1471 O O . ASP A 1 182 ? 21.172 2.977 19.605 1.00 79.06 182 ASP A O 1
ATOM 1475 N N . SER A 1 183 ? 19.001 3.357 19.254 1.00 79.44 183 SER A N 1
ATOM 1476 C CA . SER A 1 183 ? 19.039 2.830 17.885 1.00 79.44 183 SER A CA 1
ATOM 1477 C C . SER A 1 183 ? 19.670 3.825 16.905 1.00 79.44 183 SER A C 1
ATOM 1479 O O . SER A 1 183 ? 19.127 4.895 16.634 1.00 79.44 183 SER A O 1
ATOM 1481 N N . ASP A 1 184 ? 20.776 3.421 16.275 1.00 80.38 184 ASP A N 1
ATOM 1482 C CA . ASP A 1 184 ? 21.434 4.182 15.199 1.00 80.38 184 ASP A CA 1
ATOM 1483 C C . ASP A 1 184 ? 20.654 4.164 13.862 1.00 80.38 184 ASP A C 1
ATOM 1485 O O . ASP A 1 184 ? 21.071 4.785 12.880 1.00 80.38 184 ASP A O 1
ATOM 1489 N N . TYR A 1 185 ? 19.536 3.431 13.781 1.00 81.62 185 TYR A N 1
ATOM 1490 C CA . TYR A 1 185 ? 18.752 3.250 12.555 1.00 81.62 185 TYR A CA 1
ATOM 1491 C C . TYR A 1 185 ? 17.409 3.970 12.647 1.00 81.62 185 TYR A C 1
ATOM 1493 O O . TYR A 1 185 ? 16.448 3.366 13.114 1.00 81.62 185 TYR A O 1
ATOM 1501 N N . PRO A 1 186 ? 17.275 5.213 12.157 1.00 84.31 186 PRO A N 1
ATOM 1502 C CA . PRO A 1 186 ? 16.051 5.978 12.353 1.00 84.31 186 PRO A CA 1
ATOM 1503 C C . PRO A 1 186 ? 14.841 5.294 11.704 1.00 84.31 186 PRO A C 1
ATOM 1505 O O . PRO A 1 186 ? 14.863 4.929 10.523 1.00 84.31 186 PRO A O 1
ATOM 1508 N N . PHE A 1 187 ? 13.770 5.134 12.482 1.00 88.75 187 PHE A N 1
ATOM 1509 C CA . PHE A 1 187 ? 12.489 4.623 12.011 1.00 88.75 187 PHE A CA 1
ATOM 1510 C C . PHE A 1 187 ? 11.498 5.770 11.819 1.00 88.75 187 PHE A C 1
ATOM 1512 O O . PHE A 1 187 ? 10.976 6.342 12.773 1.00 88.75 187 PHE A O 1
ATOM 1519 N N . TYR A 1 188 ? 11.224 6.103 10.560 1.00 89.69 188 TYR A N 1
ATOM 1520 C CA . TYR A 1 188 ? 10.315 7.190 10.221 1.00 89.69 188 TYR A CA 1
ATOM 1521 C C . TYR A 1 188 ? 8.901 6.672 9.955 1.00 89.69 188 TYR A C 1
ATOM 1523 O O . TYR A 1 188 ? 8.610 6.098 8.903 1.00 89.69 188 TYR A O 1
ATOM 1531 N N . SER A 1 189 ? 8.008 6.885 10.915 1.00 91.81 189 SER A N 1
ATOM 1532 C CA . SER A 1 189 ? 6.614 6.467 10.829 1.00 91.81 189 SER A CA 1
ATOM 1533 C C . SER A 1 189 ? 5.703 7.477 11.501 1.00 91.81 189 SER A C 1
ATOM 1535 O O . SER A 1 189 ? 6.048 8.057 12.526 1.00 91.81 189 SER A O 1
ATOM 1537 N N . MET A 1 190 ? 4.495 7.623 10.961 1.00 92.12 190 MET A N 1
ATOM 1538 C CA . MET A 1 190 ? 3.417 8.322 11.654 1.00 92.12 190 MET A CA 1
ATOM 1539 C C . MET A 1 190 ? 2.820 7.492 12.802 1.00 92.12 190 MET A C 1
ATOM 1541 O O . MET A 1 190 ? 2.124 8.050 13.649 1.00 92.12 190 MET A O 1
ATOM 1545 N N . ARG A 1 191 ? 3.073 6.173 12.860 1.00 91.31 191 ARG A N 1
ATOM 1546 C CA . ARG A 1 191 ? 2.531 5.253 13.880 1.00 91.31 191 ARG A CA 1
ATOM 1547 C C . ARG A 1 191 ? 3.283 5.338 15.203 1.00 91.31 191 ARG A C 1
ATOM 1549 O O . ARG A 1 191 ? 3.791 4.338 15.705 1.00 91.31 191 ARG A O 1
ATOM 1556 N N . GLY A 1 192 ? 3.324 6.540 15.763 1.00 87.44 192 GLY A N 1
ATOM 1557 C CA . GLY A 1 192 ? 3.731 6.780 17.142 1.00 87.44 192 GLY A CA 1
ATOM 1558 C C . GLY A 1 192 ? 2.612 6.470 18.132 1.00 87.44 192 GLY A C 1
ATOM 1559 O O . GLY A 1 192 ? 1.476 6.174 17.746 1.00 87.44 192 GLY A O 1
ATOM 1560 N N . GLU A 1 193 ? 2.937 6.548 19.419 1.00 86.69 193 GLU A N 1
ATOM 1561 C CA . GLU A 1 193 ? 1.971 6.352 20.500 1.00 86.69 193 GLU A CA 1
ATOM 1562 C C . GLU A 1 193 ? 0.711 7.222 20.290 1.00 86.69 193 GLU A C 1
ATOM 1564 O O . GLU A 1 193 ? 0.835 8.415 19.989 1.00 86.69 193 GLU A O 1
ATOM 1569 N N . PRO A 1 194 ? -0.508 6.657 20.417 1.00 82.88 194 PRO A N 1
ATOM 1570 C CA . PRO A 1 194 ? -1.746 7.416 20.267 1.00 82.88 194 PRO A CA 1
ATOM 1571 C C . PRO A 1 194 ? -1.834 8.578 21.273 1.00 82.88 194 PRO A C 1
ATOM 1573 O O . PRO A 1 194 ? -2.198 8.395 22.430 1.00 82.88 194 PRO A O 1
ATOM 1576 N N . ALA A 1 195 ? -1.536 9.799 20.824 1.00 76.88 195 ALA A N 1
ATOM 1577 C CA . ALA A 1 195 ? -1.495 10.991 21.680 1.00 76.88 195 ALA A CA 1
ATOM 1578 C C . ALA A 1 195 ? -2.786 11.839 21.646 1.00 76.88 195 ALA A C 1
ATOM 1580 O O . ALA A 1 195 ? -2.853 12.896 22.269 1.00 76.88 195 ALA A O 1
ATOM 1581 N N . GLY A 1 196 ? -3.812 11.408 20.900 1.00 70.44 196 GLY A N 1
ATOM 1582 C CA . GLY A 1 196 ? -5.051 12.173 20.701 1.00 70.44 196 GLY A CA 1
ATOM 1583 C C . GLY A 1 196 ? -4.906 13.399 19.788 1.00 70.44 196 GLY A C 1
ATOM 1584 O O . GLY A 1 196 ? -5.834 14.199 19.703 1.00 70.44 196 GLY A O 1
ATOM 1585 N N . ASP A 1 197 ? -3.766 13.549 19.108 1.00 76.75 197 ASP A N 1
ATOM 1586 C CA . ASP A 1 197 ? -3.538 14.593 18.109 1.00 76.75 197 ASP A CA 1
ATOM 1587 C C . ASP A 1 197 ? -4.321 14.283 16.817 1.00 76.75 197 ASP A C 1
ATOM 1589 O O . ASP A 1 197 ? -4.071 13.248 16.191 1.00 76.75 197 ASP A O 1
ATOM 1593 N N . PRO A 1 198 ? -5.238 15.163 16.369 1.00 73.56 198 PRO A N 1
ATOM 1594 C CA . PRO A 1 198 ? -5.930 15.005 15.091 1.00 73.56 198 PRO A CA 1
ATOM 1595 C C . PRO A 1 198 ? -4.997 14.975 13.868 1.00 73.56 198 PRO A C 1
ATOM 1597 O O . PRO A 1 198 ? -5.387 14.439 12.830 1.00 73.56 198 PRO A O 1
ATOM 1600 N N . ALA A 1 199 ? -3.790 15.541 13.961 1.00 77.88 199 ALA A N 1
ATOM 1601 C CA . ALA A 1 199 ? -2.775 15.470 12.909 1.00 77.88 199 ALA A CA 1
ATOM 1602 C C . ALA A 1 199 ? -1.947 14.170 12.953 1.00 77.88 199 ALA A C 1
ATOM 1604 O O . ALA A 1 199 ? -1.212 13.880 12.009 1.00 77.88 199 ALA A O 1
ATOM 1605 N N . GLY A 1 200 ? -2.069 13.386 14.029 1.00 86.12 200 GLY A N 1
ATOM 1606 C CA . GLY A 1 200 ? -1.410 12.095 14.182 1.00 86.12 200 GLY A CA 1
ATOM 1607 C C . GLY A 1 200 ? -2.053 10.988 13.345 1.00 86.12 200 GLY A C 1
ATOM 1608 O O . GLY A 1 200 ? -3.007 11.199 12.591 1.00 86.12 200 GLY A O 1
ATOM 1609 N N . PHE A 1 201 ? -1.530 9.770 13.497 1.00 92.75 201 PHE A N 1
ATOM 1610 C CA . PHE A 1 201 ? -2.033 8.611 12.766 1.00 92.75 201 PHE A CA 1
ATOM 1611 C C . PHE A 1 201 ? -3.525 8.344 13.072 1.00 92.75 201 PHE A C 1
ATOM 1613 O O . PHE A 1 201 ? -3.907 8.253 14.245 1.00 92.75 201 PHE A O 1
ATOM 1620 N N . PRO A 1 202 ? -4.381 8.183 12.044 1.00 94.12 202 PRO A N 1
ATOM 1621 C CA . PRO A 1 202 ? -5.826 8.016 12.189 1.00 94.12 202 PRO A CA 1
ATOM 1622 C C . PRO A 1 202 ? -6.180 6.577 12.608 1.00 94.12 202 PRO A C 1
ATOM 1624 O O . PRO A 1 202 ? -6.621 5.748 11.811 1.00 94.12 202 PRO A O 1
ATOM 1627 N N . TYR A 1 203 ? -5.940 6.254 13.880 1.00 93.69 203 TYR A N 1
ATOM 1628 C CA . TYR A 1 203 ? -6.087 4.900 14.423 1.00 93.69 203 TYR A CA 1
ATOM 1629 C C . TYR A 1 203 ? -7.506 4.327 14.323 1.00 93.69 203 TYR A C 1
ATOM 1631 O O . TYR A 1 203 ? -7.670 3.126 14.105 1.00 93.69 203 TYR A O 1
ATOM 1639 N N . GLU A 1 204 ? -8.537 5.158 14.479 1.00 92.50 204 GLU A N 1
ATOM 1640 C CA . GLU A 1 204 ? -9.923 4.703 14.364 1.00 92.50 204 GLU A CA 1
ATOM 1641 C C . GLU A 1 204 ? -10.249 4.291 12.924 1.00 92.50 204 GLU A C 1
ATOM 1643 O O . GLU A 1 204 ? -10.707 3.170 12.690 1.00 92.50 204 GLU A O 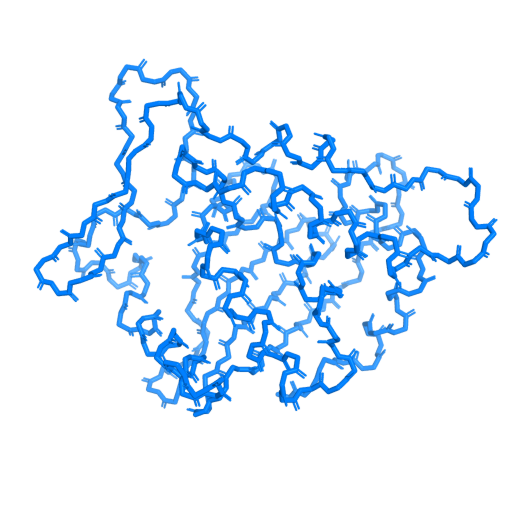1
ATOM 1648 N N . GLU A 1 205 ? -9.928 5.150 11.958 1.00 94.69 205 GLU A N 1
ATOM 1649 C CA . GLU A 1 205 ? -10.074 4.870 10.534 1.00 94.69 205 GLU A CA 1
ATOM 1650 C C . GLU A 1 205 ? -9.244 3.659 10.099 1.00 94.69 205 GLU A C 1
ATOM 1652 O O . GLU A 1 205 ? -9.727 2.836 9.320 1.00 94.69 205 GLU A O 1
ATOM 1657 N N . TRP A 1 206 ? -8.029 3.509 10.634 1.00 95.69 206 TRP A N 1
ATOM 1658 C CA . TRP A 1 206 ? -7.173 2.357 10.359 1.00 95.69 206 TRP A CA 1
ATOM 1659 C C . TRP A 1 206 ? -7.801 1.043 10.817 1.00 95.69 206 TRP A C 1
ATOM 1661 O O . TRP A 1 206 ? -7.859 0.086 10.046 1.00 95.69 206 TRP A O 1
ATOM 1671 N N . ARG A 1 207 ? -8.335 0.991 12.044 1.00 94.69 207 ARG A N 1
ATOM 1672 C CA . ARG A 1 207 ? -9.038 -0.206 12.532 1.00 94.69 207 ARG A CA 1
ATOM 1673 C C . ARG A 1 207 ? -10.259 -0.525 11.678 1.00 94.69 207 ARG A C 1
ATOM 1675 O O . ARG A 1 207 ? -10.444 -1.685 11.324 1.00 94.69 207 ARG A O 1
ATOM 1682 N N . ASN A 1 208 ? -11.054 0.483 11.320 1.00 95.25 208 ASN A N 1
ATOM 1683 C CA . ASN A 1 208 ? -12.224 0.293 10.461 1.00 95.25 208 ASN A CA 1
ATOM 1684 C C . ASN A 1 208 ? -11.826 -0.265 9.086 1.00 95.25 208 ASN A C 1
ATOM 1686 O O . ASN A 1 208 ? -12.474 -1.183 8.588 1.00 95.25 208 ASN A O 1
ATOM 1690 N N . LEU A 1 209 ? -10.720 0.222 8.514 1.00 97.31 209 LEU A N 1
ATOM 1691 C CA . LEU A 1 209 ? -10.169 -0.289 7.261 1.00 97.31 209 LEU A CA 1
ATOM 1692 C C . LEU A 1 209 ? -9.731 -1.758 7.378 1.00 97.31 209 LEU A C 1
ATOM 1694 O O . LEU A 1 209 ? -10.067 -2.559 6.507 1.00 97.31 209 LEU A O 1
ATOM 1698 N N . LEU A 1 210 ? -9.020 -2.132 8.447 1.00 97.38 210 LEU A N 1
ATOM 1699 C CA . LEU A 1 210 ? -8.583 -3.519 8.656 1.00 97.38 210 LEU A CA 1
ATOM 1700 C C . LEU A 1 210 ? -9.760 -4.472 8.913 1.00 97.38 210 LEU A C 1
ATOM 1702 O O . LEU A 1 210 ? -9.755 -5.591 8.401 1.00 97.38 210 LEU A O 1
ATOM 1706 N N . VAL A 1 211 ? -10.781 -4.030 9.655 1.00 97.06 211 VAL A N 1
ATOM 1707 C CA . VAL A 1 211 ? -12.020 -4.798 9.862 1.00 97.06 211 VAL A CA 1
ATOM 1708 C C . VAL A 1 211 ? -12.745 -5.011 8.534 1.00 97.06 211 VAL A C 1
ATOM 1710 O O . VAL A 1 211 ? -13.103 -6.143 8.223 1.00 97.06 211 VAL A O 1
ATOM 1713 N N . ALA A 1 212 ? -12.903 -3.963 7.720 1.00 98.06 212 ALA A N 1
ATOM 1714 C CA . ALA A 1 212 ? -13.517 -4.076 6.398 1.00 98.06 212 ALA A CA 1
ATOM 1715 C C . ALA A 1 212 ? -12.748 -5.052 5.487 1.00 98.06 212 ALA A C 1
ATOM 1717 O O . ALA A 1 212 ? -13.358 -5.889 4.819 1.00 98.06 212 ALA A O 1
ATOM 1718 N N . ALA A 1 213 ? -11.410 -5.002 5.509 1.00 98.31 213 ALA A N 1
ATOM 1719 C CA . ALA A 1 213 ? -10.566 -5.936 4.767 1.00 98.31 213 ALA A CA 1
ATOM 1720 C C . ALA A 1 213 ? -10.757 -7.395 5.229 1.00 98.31 213 ALA A C 1
ATOM 1722 O O . ALA A 1 213 ? -10.880 -8.290 4.391 1.00 98.31 213 ALA A O 1
ATOM 1723 N N . GLY A 1 214 ? -10.829 -7.633 6.545 1.00 98.38 214 GLY A N 1
ATOM 1724 C CA . GLY A 1 214 ? -11.124 -8.950 7.124 1.00 98.38 214 GLY A CA 1
ATOM 1725 C C . GLY A 1 214 ? -12.501 -9.474 6.712 1.00 98.38 214 GLY A C 1
ATOM 1726 O O . GLY A 1 214 ? -12.605 -10.563 6.144 1.00 98.38 214 GLY A O 1
ATOM 1727 N N . CYS A 1 215 ? -13.543 -8.647 6.855 1.00 98.19 215 CYS A N 1
ATOM 1728 C CA . CYS A 1 215 ? -14.909 -8.960 6.426 1.00 98.19 215 CYS A CA 1
ATOM 1729 C C . CYS A 1 215 ? -14.987 -9.335 4.938 1.00 98.19 215 CYS A C 1
ATOM 1731 O O . CYS A 1 215 ? -15.643 -10.317 4.590 1.00 98.19 215 CYS A O 1
ATOM 1733 N N . THR A 1 216 ? -14.284 -8.604 4.067 1.00 98.25 216 THR A N 1
ATOM 1734 C CA . THR A 1 216 ? -14.210 -8.894 2.624 1.00 98.25 216 THR A CA 1
ATOM 1735 C C . THR A 1 216 ? -13.636 -10.281 2.331 1.00 98.25 216 THR A C 1
ATOM 1737 O O . THR A 1 216 ? -14.044 -10.926 1.365 1.00 98.25 216 THR A O 1
ATOM 1740 N N . LEU A 1 217 ? -12.709 -10.764 3.160 1.00 97.94 217 LEU A N 1
ATOM 1741 C CA . LEU A 1 217 ? -12.091 -12.085 3.018 1.00 97.94 217 LEU A CA 1
ATOM 1742 C C . LEU A 1 217 ? -12.777 -13.185 3.842 1.00 97.94 217 LEU A C 1
ATOM 1744 O O . LEU A 1 217 ? -12.444 -14.359 3.670 1.00 97.94 217 LEU A O 1
ATOM 1748 N N .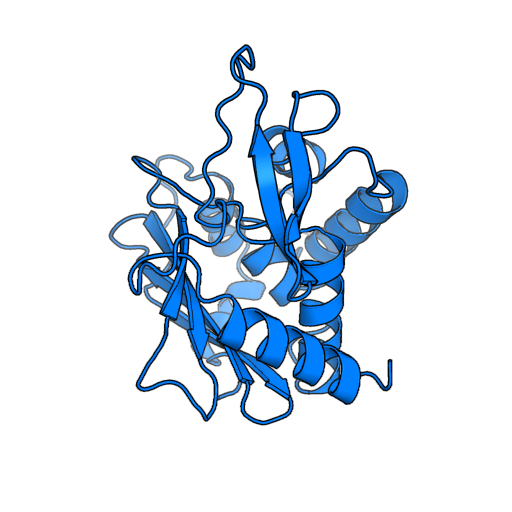 GLY A 1 218 ? -13.723 -12.829 4.714 1.00 95.62 218 GLY A N 1
ATOM 1749 C CA . GLY A 1 218 ? -14.380 -13.755 5.634 1.00 95.62 218 GLY A CA 1
ATOM 1750 C C . GLY A 1 218 ? -13.476 -14.248 6.771 1.00 95.62 218 GLY A C 1
ATOM 1751 O O . GLY A 1 218 ? -13.614 -15.406 7.174 1.00 95.62 218 GLY A O 1
ATOM 1752 N N . VAL A 1 219 ? -12.551 -13.405 7.251 1.00 88.56 219 VAL A N 1
ATOM 1753 C CA . VAL A 1 219 ? -11.615 -13.695 8.360 1.00 88.56 219 VAL A CA 1
ATOM 1754 C C . VAL A 1 219 ? -11.746 -12.717 9.517 1.00 88.56 219 VAL A C 1
ATOM 1756 O O . VAL A 1 219 ? -12.130 -11.551 9.273 1.00 88.56 219 VAL A O 1
#

Radius of gyration: 16.84 Å; chains: 1; bounding box: 39×33×48 Å

pLDDT: mean 88.73, std 9.48, range [50.19, 98.44]

Secondary structure (DSSP, 8-state):
-PPPHHHHGGGG-HHHHHHHHH--TTPPPPPPEEEEEEEETTEEEEEEEETTTTEEEEEEE-TT-SSPEEEEEE-SSS-B---EEHHHHHHHHHHHHHH-TTS-SSSHHHHHHTTSEEB-TTS-HHHHHHHHHHHHHHHSPTT--S----HHHHHHTTB-TTSSEEEEE-TT--EEEEE-TT-SS----S-------TTS--HHHHHHHHHHHHHHHT-

Sequence (219 aa):
MPVPHSLRERFRDPAFWQTFFFDAEGATRVPDATVELSVGDGCHLVLEVQGRYDSYELGIRTPLSDGVRSIGWDDMAHWHPFALRWWELDLICRAVAALDPLMPHPGPTLVLLSRFVSVQDDDDIEQVTSTMHTAFESLRPAGWVGYWPNVTDWLARRDFRGRGLSWTRDQSGNLYAVQDEDSDYPFYSMRGEPAGDPAGFPYEEWRNLLVAAGCTLGV

Foldseek 3Di:
DAADPVVLVCLLPQLLQCCLQPVDVPRDFHDWGWHWQDLFQQKTWIWTQPRVQRKIWIFIDHPPDPDTATWWMCSVPQGQQARDEPVLQQLSQPSSCLVDVSSHFVEDSSSNSLSRHAYEQPDDPVVVQVRVQVHQVVSHHPPDPDDGDHSVSSCVVRYCYPQQKDWDADPVRQIAIDHDPPGPDDNRGLRHDPPVDPSGHPRVSSVVSSVRSCVSVVD